Protein AF-A0A392NCA7-F1 (afdb_monomer_lite)

InterPro domains:
  IPR036691 Endonuclease/exonuclease/phosphatase superfamily [G3DSA:3.60.10.10] (2-80)

Sequence (223 aa):
MKAGERKGSSSSVRHNERVEFYQFVESMELIDLPVTGKKFSWFCADGKTMSRLDHFLLSDNFIAKEEVNNCWLKHPEFTSFVAKTWDKLNITGKKAFVIKEKLKRLKEEFELGVVDKGGINKKFWDQLRFKESLIKQKSRSKWVSEGDSNTRFFHASIKSRRRRNQMVMLRRGDEWIQGVENIKLEVKNHFAVNFTEEWDNRPFVHDINFKELSEEDNFLLLQ

Foldseek 3Di:
DDPPQKFQDDDPVVVVVVVLVVVVLVVVQWDFDDDPDDSFDDADPVRRITHRPDTDIDHPVVVVCCVVVCVLVVDPCNVVLLVVLLVPDDDDDDPVVNVVVSVVVSVVCVVVVCPPPDDPNVVVVVVVVVVVVVVVCVVCVCCVVPDPPPPDVSVVVSVVVCVVPDCQWDDDPPDIDGDPVRVVVVVVVVVVVVPDDPCPCDPDPVPDDDDDDDPVNVVVVVD

Secondary structure (DSSP, 8-state):
--TTSEES---SHHHHHHHHHHHHHHHTTEEE---SS-S-SEE-TTSS-EE-----EEEHHHHHTHHHHTHHHHSTTHHHHHHHHHHH----SSHHHHHHHHHHHHHHHHHHTTTTSTTHHHHHHHHHHHHHHHHHHHHHHHHHHH-S-TTHHHHHHHHHHHHHH---EEEETTEEEESHHHHHHHHHHHHHHHTS---TT----TT----PPPHHHHHHTT-

pLDDT: mean 73.36, std 13.39, range [42.91, 94.31]

Organism: NCBI:txid97028

Radius of gyration: 28.28 Å; chains: 1; bounding box: 55×48×82 Å

Structure (mmCIF, N/CA/C/O backbone):
data_AF-A0A392NCA7-F1
#
_entry.id   AF-A0A392NCA7-F1
#
loop_
_atom_site.group_PDB
_atom_site.id
_atom_site.type_symbol
_atom_site.label_atom_id
_atom_site.label_alt_id
_atom_site.label_comp_id
_atom_site.label_asym_id
_atom_site.label_entity_id
_atom_site.label_seq_id
_atom_site.pdbx_PDB_ins_code
_atom_site.Cartn_x
_atom_site.Cartn_y
_atom_site.Cartn_z
_atom_site.occupancy
_atom_site.B_iso_or_equiv
_atom_site.auth_seq_id
_atom_site.auth_comp_id
_atom_site.auth_asym_id
_atom_site.auth_atom_id
_atom_site.pdbx_PDB_model_num
ATOM 1 N N . MET A 1 1 ? 5.767 11.302 -1.804 1.00 52.94 1 MET A N 1
ATOM 2 C CA . MET A 1 1 ? 4.888 12.368 -1.290 1.00 52.94 1 MET A CA 1
ATOM 3 C C . MET A 1 1 ? 4.418 13.363 -2.358 1.00 52.94 1 MET A C 1
ATOM 5 O O . MET A 1 1 ? 5.260 13.981 -3.009 1.00 52.94 1 MET A O 1
ATOM 9 N N . LYS A 1 2 ? 3.094 13.470 -2.559 1.00 57.09 2 LYS A N 1
ATOM 10 C CA . LYS A 1 2 ? 2.387 14.298 -3.548 1.00 57.09 2 LYS A CA 1
ATOM 11 C C . LYS A 1 2 ? 2.605 15.763 -3.179 1.00 57.09 2 LYS A C 1
ATOM 13 O O . LYS A 1 2 ? 2.938 16.084 -2.030 1.00 57.09 2 LYS A O 1
ATOM 18 N N . ALA A 1 3 ? 2.425 16.663 -4.142 1.00 55.69 3 ALA A N 1
ATOM 19 C CA . ALA A 1 3 ? 2.440 18.093 -3.861 1.00 55.69 3 ALA A CA 1
ATOM 20 C C . ALA A 1 3 ? 1.477 18.404 -2.694 1.00 55.69 3 ALA A C 1
ATOM 22 O O . ALA A 1 3 ? 0.306 18.030 -2.711 1.00 55.69 3 ALA A O 1
ATOM 23 N N . GLY A 1 4 ? 1.996 19.032 -1.634 1.00 67.00 4 GLY A N 1
ATOM 24 C CA . GLY A 1 4 ? 1.216 19.398 -0.448 1.00 67.00 4 GLY A CA 1
ATOM 25 C C . GLY A 1 4 ? 1.148 18.372 0.692 1.00 67.00 4 GLY A C 1
ATOM 26 O O . GLY A 1 4 ? 0.511 18.677 1.697 1.00 67.00 4 GLY A O 1
ATOM 27 N N . GLU A 1 5 ? 1.807 17.211 0.603 1.00 71.88 5 GLU A N 1
ATOM 28 C CA . GLU A 1 5 ? 1.934 16.257 1.732 1.00 71.88 5 GLU A CA 1
ATOM 29 C C . GLU A 1 5 ? 3.032 16.637 2.740 1.00 71.88 5 GLU A C 1
ATOM 31 O O . GLU A 1 5 ? 3.156 16.030 3.805 1.00 71.88 5 GLU A O 1
ATOM 36 N N . ARG A 1 6 ? 3.815 17.678 2.434 1.00 75.06 6 ARG A N 1
ATOM 37 C CA . ARG A 1 6 ? 4.764 18.310 3.353 1.00 75.06 6 ARG A CA 1
ATOM 38 C C . ARG A 1 6 ? 4.697 19.827 3.249 1.00 75.06 6 ARG A C 1
ATOM 40 O O . ARG A 1 6 ? 4.431 20.368 2.178 1.00 75.06 6 ARG A O 1
ATOM 47 N N . LYS A 1 7 ? 5.005 20.497 4.356 1.00 80.19 7 LYS A N 1
ATOM 48 C CA . LYS A 1 7 ? 5.190 21.950 4.439 1.00 80.19 7 LYS A CA 1
ATOM 49 C C . LYS A 1 7 ? 6.450 22.231 5.259 1.00 80.19 7 LYS A C 1
ATOM 51 O O . LYS A 1 7 ? 6.669 21.543 6.252 1.00 80.19 7 LYS A O 1
ATOM 56 N N . GLY A 1 8 ? 7.269 23.196 4.829 1.00 72.31 8 GLY A N 1
ATOM 57 C CA . GLY A 1 8 ? 8.419 23.700 5.598 1.00 72.31 8 GLY A CA 1
ATOM 58 C C . GLY A 1 8 ? 9.776 23.003 5.392 1.00 72.31 8 GLY A C 1
ATOM 59 O O . GLY A 1 8 ? 10.687 23.261 6.165 1.00 72.31 8 GLY A O 1
ATOM 60 N N . SER A 1 9 ? 9.959 22.141 4.381 1.00 62.38 9 SER A N 1
ATOM 61 C CA . SER A 1 9 ? 11.245 21.451 4.136 1.00 62.38 9 SER A CA 1
ATOM 62 C C . SER A 1 9 ? 11.684 21.536 2.668 1.00 62.38 9 SER A C 1
ATOM 64 O O . SER A 1 9 ? 10.890 21.217 1.784 1.00 62.38 9 SER A O 1
ATOM 66 N N . SER A 1 10 ? 12.938 21.945 2.423 1.00 56.66 10 SER A N 1
ATOM 67 C CA . SER A 1 10 ? 13.515 22.205 1.088 1.00 56.66 10 SER A CA 1
ATOM 68 C C . SER A 1 10 ? 14.677 21.280 0.683 1.00 56.66 10 SER A C 1
ATOM 70 O O . SER A 1 10 ? 15.322 21.533 -0.331 1.00 56.66 10 SER A O 1
ATOM 72 N N . SER A 1 11 ? 14.990 20.215 1.435 1.00 57.97 11 SER A N 1
ATOM 73 C CA . SER A 1 11 ? 16.202 19.428 1.158 1.00 57.97 11 SER A CA 1
ATOM 74 C C . SER A 1 11 ? 16.069 18.500 -0.062 1.00 57.97 11 SER A C 1
ATOM 76 O O . SER A 1 11 ? 15.180 17.650 -0.140 1.00 57.97 11 SER A O 1
ATOM 78 N N . SER A 1 12 ? 17.013 18.637 -0.996 1.00 55.31 12 SER A N 1
ATOM 79 C CA . SER A 1 12 ? 17.107 17.908 -2.270 1.00 55.31 12 SER A CA 1
ATOM 80 C C . SER A 1 12 ? 17.372 16.405 -2.110 1.00 55.31 12 SER A C 1
ATOM 82 O O . SER A 1 12 ? 16.810 15.605 -2.849 1.00 55.31 12 SER A O 1
ATOM 84 N N . VAL A 1 13 ? 18.138 15.984 -1.098 1.00 52.00 13 VAL A N 1
ATOM 85 C CA . VAL A 1 13 ? 18.454 14.558 -0.844 1.00 52.00 13 VAL A CA 1
ATOM 86 C C . VAL A 1 13 ? 17.192 13.722 -0.577 1.00 52.00 13 VAL A C 1
ATOM 88 O O . VAL A 1 13 ? 17.065 12.598 -1.055 1.00 52.00 13 VAL A O 1
ATOM 91 N N . ARG A 1 14 ? 16.195 14.300 0.104 1.00 55.34 14 ARG A N 1
ATOM 92 C CA . ARG A 1 14 ? 14.908 13.641 0.401 1.00 55.34 14 ARG A CA 1
ATOM 93 C C . ARG A 1 14 ? 13.951 13.610 -0.793 1.00 55.34 14 ARG A C 1
ATOM 95 O O . ARG A 1 14 ? 12.891 12.986 -0.723 1.00 55.34 14 ARG A O 1
ATOM 102 N N . HIS A 1 15 ? 14.289 14.301 -1.882 1.00 60.91 15 HIS A N 1
ATOM 103 C CA . HIS A 1 15 ? 13.535 14.223 -3.127 1.00 60.91 15 HIS A CA 1
ATOM 104 C C . HIS A 1 15 ? 13.711 12.850 -3.787 1.00 60.91 15 HIS A C 1
ATOM 106 O O . HIS A 1 15 ? 12.726 12.278 -4.241 1.00 60.91 15 HIS A O 1
ATOM 112 N N . ASN A 1 16 ? 14.915 12.270 -3.749 1.00 64.06 16 ASN A N 1
ATOM 113 C CA . ASN A 1 16 ? 15.150 10.941 -4.320 1.00 64.06 16 ASN A CA 1
ATOM 114 C C . ASN A 1 16 ? 14.379 9.847 -3.576 1.00 64.06 16 ASN A C 1
ATOM 116 O O . ASN A 1 16 ? 13.637 9.100 -4.202 1.00 64.06 16 ASN A O 1
ATOM 120 N N . GLU A 1 17 ? 14.457 9.803 -2.244 1.00 65.56 17 GLU A N 1
ATOM 121 C CA . GLU A 1 17 ? 13.722 8.811 -1.436 1.00 65.56 17 GLU A CA 1
ATOM 122 C C . GLU A 1 17 ? 12.205 8.871 -1.684 1.00 65.56 17 GLU A C 1
ATOM 124 O O . GLU A 1 17 ? 11.511 7.855 -1.718 1.00 65.56 17 GLU A O 1
ATOM 129 N N . ARG A 1 18 ? 11.683 10.082 -1.913 1.00 69.44 18 ARG A N 1
ATOM 130 C CA . ARG A 1 18 ? 10.280 10.320 -2.256 1.00 69.44 18 ARG A CA 1
ATOM 131 C C . ARG A 1 18 ? 9.903 9.702 -3.601 1.00 69.44 18 ARG A C 1
ATOM 133 O O . ARG A 1 18 ? 8.824 9.119 -3.701 1.00 69.44 18 ARG A O 1
ATOM 140 N N . VAL A 1 19 ? 10.732 9.910 -4.621 1.00 74.06 19 VAL A N 1
ATOM 141 C CA . VAL A 1 19 ? 10.507 9.375 -5.970 1.00 74.06 19 VAL A CA 1
ATOM 142 C C . VAL A 1 19 ? 10.573 7.852 -5.931 1.00 74.06 19 VAL A C 1
ATOM 144 O O . VAL A 1 19 ? 9.680 7.191 -6.453 1.00 74.06 19 VAL A O 1
ATOM 147 N N . GLU A 1 20 ? 11.553 7.291 -5.221 1.00 74.25 20 GLU A N 1
ATOM 148 C CA . GLU A 1 20 ? 11.684 5.841 -5.068 1.00 74.25 20 GLU A CA 1
ATOM 149 C C . GLU A 1 20 ? 10.481 5.206 -4.363 1.00 74.25 20 GLU A C 1
ATOM 151 O O . GLU A 1 20 ? 10.009 4.151 -4.786 1.00 74.25 20 GLU A O 1
ATOM 156 N N . PHE A 1 21 ? 9.944 5.851 -3.323 1.00 73.88 21 PHE A N 1
ATOM 157 C CA . PHE A 1 21 ? 8.730 5.378 -2.659 1.00 73.88 21 PHE A CA 1
ATOM 158 C C . PHE A 1 21 ? 7.525 5.353 -3.610 1.00 73.88 21 PHE A C 1
ATOM 160 O O . PHE A 1 21 ? 6.727 4.423 -3.554 1.00 73.88 21 PHE A O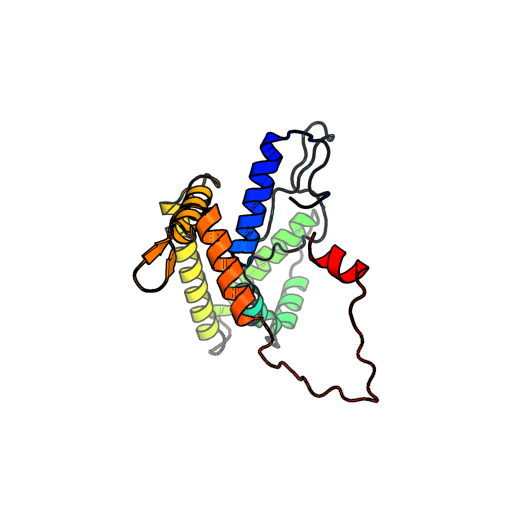 1
ATOM 167 N N . TYR A 1 22 ? 7.396 6.329 -4.511 1.00 76.75 22 TYR A N 1
ATOM 168 C CA . TYR A 1 22 ? 6.287 6.330 -5.466 1.00 76.75 22 TYR A CA 1
ATOM 169 C C . TYR A 1 22 ? 6.408 5.291 -6.551 1.00 76.75 22 TYR A C 1
ATOM 171 O O . TYR A 1 22 ? 5.447 4.568 -6.794 1.00 76.75 22 TYR A O 1
ATOM 179 N N . GLN A 1 23 ? 7.598 5.178 -7.130 1.00 76.19 23 GLN A N 1
ATOM 180 C CA . GLN A 1 23 ? 7.891 4.106 -8.067 1.00 76.19 23 GLN A CA 1
ATOM 181 C C . GLN A 1 23 ? 7.608 2.745 -7.431 1.00 76.19 23 GLN A C 1
ATOM 183 O O . GLN A 1 23 ? 7.102 1.852 -8.097 1.00 76.19 23 GLN A O 1
ATOM 188 N N . PHE A 1 24 ? 7.879 2.580 -6.130 1.00 78.19 24 PHE A N 1
ATOM 189 C CA . PHE A 1 24 ? 7.469 1.380 -5.410 1.00 78.19 24 PHE A CA 1
ATOM 190 C C . PHE A 1 24 ? 5.947 1.206 -5.392 1.00 78.19 24 PHE A C 1
ATOM 192 O O . PHE A 1 24 ? 5.489 0.145 -5.803 1.00 78.19 24 PHE A O 1
ATOM 199 N N . VAL A 1 25 ? 5.184 2.199 -4.917 1.00 78.88 25 VAL A N 1
ATOM 200 C CA . VAL A 1 25 ? 3.716 2.106 -4.781 1.00 78.88 25 VAL A CA 1
ATOM 201 C C . VAL A 1 25 ? 3.079 1.742 -6.123 1.00 78.88 25 VAL A C 1
ATOM 203 O O . VAL A 1 25 ? 2.284 0.809 -6.188 1.00 78.88 25 VAL A O 1
ATOM 206 N N . GLU A 1 26 ? 3.521 2.406 -7.189 1.00 78.62 26 GLU A N 1
ATOM 207 C CA . GLU A 1 26 ? 3.106 2.143 -8.565 1.00 78.62 26 GLU A CA 1
ATOM 208 C C . GLU A 1 26 ? 3.513 0.736 -9.028 1.00 78.62 26 GLU A C 1
ATOM 210 O O . GLU A 1 26 ? 2.665 -0.049 -9.436 1.00 78.62 26 GLU A O 1
ATOM 215 N N . SER A 1 27 ? 4.782 0.345 -8.856 1.00 73.00 27 SER A N 1
ATOM 216 C CA . SER A 1 27 ? 5.281 -0.991 -9.246 1.00 73.00 27 SER A CA 1
ATOM 217 C C . SER A 1 27 ? 4.673 -2.162 -8.464 1.00 73.00 27 SER A C 1
ATOM 219 O O . SER A 1 27 ? 4.916 -3.332 -8.780 1.00 73.00 27 SER A O 1
ATOM 221 N N . MET A 1 28 ? 3.985 -1.864 -7.367 1.00 74.44 28 MET A N 1
ATOM 222 C CA . MET A 1 28 ? 3.318 -2.842 -6.515 1.00 74.44 28 MET A CA 1
ATOM 223 C C . MET A 1 28 ? 1.808 -2.841 -6.735 1.00 74.44 28 MET A C 1
ATOM 225 O O . MET A 1 28 ? 1.129 -3.605 -6.050 1.00 74.44 28 MET A O 1
ATOM 229 N N . GLU A 1 29 ? 1.311 -2.007 -7.659 1.00 81.25 29 GLU A N 1
ATOM 230 C CA . GLU A 1 29 ? -0.115 -1.832 -7.950 1.00 81.25 29 GLU A CA 1
ATOM 231 C C . GLU A 1 29 ? -0.899 -1.553 -6.658 1.00 81.25 29 GLU A C 1
ATOM 233 O O . GLU A 1 29 ? -1.950 -2.134 -6.373 1.00 81.25 29 GLU A O 1
ATOM 238 N N . LEU A 1 30 ? -0.309 -0.708 -5.805 1.00 78.56 30 LEU A N 1
ATOM 239 C CA . LEU A 1 30 ? -0.887 -0.314 -4.532 1.00 78.56 30 LEU A CA 1
ATOM 240 C C . LEU A 1 30 ? -1.589 1.030 -4.680 1.00 78.56 30 LEU A C 1
ATOM 242 O O . LEU A 1 30 ? -1.041 2.001 -5.197 1.00 78.56 30 LEU A O 1
ATOM 246 N N . ILE A 1 31 ? -2.784 1.100 -4.118 1.00 80.44 31 ILE A N 1
ATOM 247 C CA . ILE A 1 31 ? -3.553 2.316 -3.935 1.00 80.44 31 ILE A CA 1
ATOM 248 C C . ILE A 1 31 ? -3.223 2.895 -2.564 1.00 80.44 31 ILE A C 1
ATOM 250 O O . ILE A 1 31 ? -3.426 2.247 -1.536 1.00 80.44 31 ILE A O 1
ATOM 254 N N . ASP A 1 32 ? -2.741 4.138 -2.549 1.00 82.88 32 ASP A N 1
ATOM 255 C CA . ASP A 1 32 ? -2.671 4.951 -1.333 1.00 82.88 32 ASP A CA 1
ATOM 256 C C . ASP A 1 32 ? -4.046 5.552 -1.049 1.00 82.88 32 ASP A C 1
ATOM 258 O O . ASP A 1 32 ? -4.494 6.473 -1.741 1.00 82.88 32 ASP A O 1
ATOM 262 N N . LEU A 1 33 ? -4.728 5.012 -0.040 1.00 77.81 33 LEU A N 1
ATOM 263 C CA . LEU A 1 33 ? -6.068 5.455 0.302 1.00 77.81 33 LEU A CA 1
ATOM 264 C C . LEU A 1 33 ? -6.062 6.915 0.787 1.00 77.81 33 LEU A C 1
ATOM 266 O O . LEU A 1 33 ? -5.230 7.311 1.620 1.00 77.81 33 LEU A O 1
ATOM 270 N N . PRO A 1 34 ? -7.016 7.738 0.316 1.00 69.88 34 PRO A N 1
ATOM 271 C CA . PRO A 1 34 ? -7.177 9.085 0.828 1.00 69.88 34 PRO A CA 1
ATOM 272 C C . PRO A 1 34 ? -7.626 9.022 2.290 1.00 69.88 34 PRO A C 1
ATOM 274 O O . PRO A 1 34 ? -8.658 8.445 2.623 1.00 69.88 34 PRO A O 1
ATOM 277 N N . VAL A 1 35 ? -6.851 9.641 3.179 1.00 65.12 35 VAL A N 1
ATOM 278 C CA . VAL A 1 35 ? -7.249 9.790 4.580 1.00 65.12 35 VAL A CA 1
ATOM 279 C C . VAL A 1 35 ? -8.221 10.962 4.667 1.00 65.12 35 VAL A C 1
ATOM 281 O O . VAL A 1 35 ? -7.857 12.108 4.403 1.00 65.12 35 VAL A O 1
ATOM 284 N N . THR A 1 36 ? -9.464 10.689 5.048 1.00 64.38 36 THR A N 1
ATOM 285 C CA . THR A 1 36 ? -10.441 11.732 5.374 1.00 64.38 36 THR A CA 1
ATOM 286 C C . THR A 1 36 ? -10.086 12.377 6.713 1.00 64.38 36 THR A C 1
ATOM 288 O O . THR A 1 36 ? -9.952 11.685 7.722 1.00 64.38 36 THR A O 1
ATOM 291 N N . GLY A 1 37 ? -9.949 13.705 6.741 1.00 71.75 37 GLY A N 1
ATOM 292 C CA . GLY A 1 37 ? -9.655 14.467 7.958 1.00 71.75 37 GLY A CA 1
ATOM 293 C C . GLY A 1 37 ? -8.342 15.247 7.885 1.00 71.75 37 GLY A C 1
ATOM 294 O O . GLY A 1 37 ? -8.128 16.035 6.964 1.00 71.75 37 GLY A O 1
ATOM 295 N N . LYS A 1 38 ? -7.477 15.098 8.899 1.00 73.50 38 LYS A N 1
ATOM 296 C CA . LYS A 1 38 ? -6.233 15.880 9.002 1.00 73.50 38 LYS A CA 1
ATOM 297 C C . LYS A 1 38 ? -5.248 15.500 7.892 1.00 73.50 38 LYS A C 1
ATOM 299 O O . LYS A 1 38 ? -4.858 14.347 7.769 1.00 73.50 38 LYS A O 1
ATOM 304 N N . LYS A 1 39 ? -4.788 16.508 7.144 1.00 78.50 39 LYS A N 1
ATOM 305 C CA . LYS A 1 39 ? -3.875 16.354 5.996 1.00 78.50 39 LYS A CA 1
ATOM 306 C C . LYS A 1 39 ? -2.462 15.875 6.365 1.00 78.50 39 LYS A C 1
ATOM 308 O O . LYS A 1 39 ? -1.791 15.268 5.538 1.00 78.50 39 LYS A O 1
ATOM 313 N N . PHE A 1 40 ? -2.002 16.158 7.584 1.00 83.88 40 PHE A N 1
ATOM 314 C CA . PHE A 1 40 ? -0.672 15.785 8.072 1.00 83.88 40 PHE A CA 1
ATOM 315 C C . PHE A 1 40 ? -0.803 14.906 9.309 1.00 83.88 40 PHE A C 1
ATOM 317 O O . PHE A 1 40 ? -1.682 15.138 10.143 1.00 83.88 40 PHE A O 1
ATOM 324 N N . SER A 1 41 ? 0.087 13.926 9.426 1.00 80.81 41 SER A N 1
ATOM 325 C CA . SER A 1 41 ? 0.108 12.981 10.541 1.00 80.81 41 SER A CA 1
ATOM 326 C C . SER A 1 41 ? 1.307 13.182 11.469 1.00 80.81 41 SER A C 1
ATOM 328 O O . SER A 1 41 ? 1.303 12.719 12.604 1.00 80.81 41 SER A O 1
ATOM 330 N N . TRP A 1 42 ? 2.285 13.978 11.032 1.00 82.19 42 TRP A N 1
ATOM 331 C CA . TRP A 1 42 ? 3.414 14.420 11.833 1.00 82.19 42 TRP A CA 1
ATOM 332 C C . TRP A 1 42 ? 3.589 15.938 11.766 1.00 82.19 42 TRP A C 1
ATOM 334 O O . TRP A 1 42 ? 3.461 16.559 10.704 1.00 82.19 42 TRP A O 1
ATOM 344 N N . PHE A 1 43 ? 3.937 16.517 12.911 1.00 86.69 43 PHE A N 1
ATOM 345 C CA . PHE A 1 43 ? 4.186 17.939 13.101 1.00 86.69 43 PHE A CA 1
ATOM 346 C C . PHE A 1 43 ? 5.490 18.110 13.876 1.00 86.69 43 PHE A C 1
ATOM 348 O O . PHE A 1 43 ? 5.710 17.439 14.884 1.00 86.69 43 PHE A O 1
ATOM 355 N N . CYS A 1 44 ? 6.345 19.014 13.412 1.00 85.25 44 CYS A N 1
ATOM 356 C CA . CYS A 1 44 ? 7.509 19.444 14.167 1.00 85.25 44 CYS A CA 1
ATOM 357 C C . CYS A 1 44 ? 7.052 20.240 15.394 1.00 85.25 44 CYS A C 1
ATOM 359 O O . CYS A 1 44 ? 6.031 20.929 15.346 1.00 85.25 44 CYS A O 1
ATOM 361 N N . ALA A 1 45 ? 7.824 20.176 16.479 1.00 80.50 45 ALA A N 1
ATOM 362 C CA . ALA A 1 45 ? 7.524 20.892 17.718 1.00 80.50 45 ALA A CA 1
ATOM 363 C C . ALA A 1 45 ? 7.439 22.419 17.523 1.00 80.50 45 ALA A C 1
ATOM 365 O O . ALA A 1 45 ? 6.717 23.093 18.249 1.00 80.50 45 ALA A O 1
ATOM 366 N N . ASP A 1 46 ? 8.130 22.954 16.512 1.00 80.38 46 ASP A N 1
ATOM 367 C CA . ASP A 1 46 ? 8.094 24.372 16.138 1.00 80.38 46 ASP A CA 1
ATOM 368 C C . ASP A 1 46 ? 6.836 24.786 15.347 1.00 80.38 46 ASP A C 1
ATOM 370 O O . ASP A 1 46 ? 6.651 25.969 15.060 1.00 80.38 46 ASP A O 1
ATOM 374 N N . GLY A 1 47 ? 5.993 23.826 14.944 1.00 78.12 47 GLY A N 1
ATOM 375 C CA . GLY A 1 47 ? 4.786 24.035 14.139 1.00 78.12 47 GLY A CA 1
ATOM 376 C C . GLY A 1 47 ? 5.024 24.496 12.693 1.00 78.12 47 GLY A C 1
ATOM 377 O O . GLY A 1 47 ? 4.067 24.626 11.926 1.00 78.12 47 GLY A O 1
ATOM 378 N N . LYS A 1 48 ? 6.276 24.730 12.287 1.00 79.75 48 LYS A N 1
ATOM 379 C CA . LYS A 1 48 ? 6.638 25.268 10.964 1.00 79.75 48 LYS A CA 1
ATOM 380 C C . LYS A 1 48 ? 6.762 24.174 9.915 1.00 79.75 48 LYS A C 1
ATOM 382 O O . LYS A 1 48 ? 6.464 24.407 8.742 1.00 79.75 48 LYS A O 1
ATOM 387 N N . THR A 1 49 ? 7.160 22.980 10.346 1.00 83.88 49 THR A N 1
ATOM 388 C CA . THR A 1 49 ? 7.334 21.823 9.466 1.00 83.88 49 THR A CA 1
ATOM 389 C C . THR A 1 49 ? 6.312 20.741 9.782 1.00 83.88 49 THR A C 1
ATOM 391 O O . THR A 1 49 ? 6.126 20.363 10.934 1.00 83.88 49 THR A O 1
ATOM 394 N N . MET A 1 50 ? 5.653 20.206 8.758 1.00 86.69 50 MET A N 1
ATOM 395 C CA . MET A 1 50 ? 4.664 19.132 8.904 1.00 86.69 50 MET A CA 1
ATOM 396 C C . MET A 1 50 ? 4.721 18.178 7.722 1.00 86.69 50 MET A C 1
ATOM 398 O O . MET A 1 50 ? 5.176 18.533 6.629 1.00 86.69 50 MET A O 1
ATOM 402 N N . SER A 1 51 ? 4.347 16.925 7.956 1.00 82.88 51 SER A N 1
ATOM 403 C CA . SER A 1 51 ? 4.445 15.851 6.969 1.00 82.88 51 SER A CA 1
ATOM 404 C C . SER A 1 51 ? 3.343 14.821 7.179 1.00 82.88 51 SER A C 1
ATOM 406 O O . SER A 1 51 ? 2.999 14.485 8.309 1.00 82.88 51 SER A O 1
ATOM 408 N N . ARG A 1 52 ? 2.782 14.309 6.089 1.00 83.19 52 ARG A N 1
ATOM 409 C CA . ARG A 1 52 ? 2.002 13.073 6.113 1.00 83.19 52 ARG A CA 1
ATOM 410 C C . ARG A 1 52 ? 2.995 11.917 6.110 1.00 83.19 52 ARG A C 1
ATOM 412 O O . ARG A 1 52 ? 3.767 11.814 5.169 1.00 83.19 52 ARG A O 1
ATOM 419 N N . LEU A 1 53 ? 3.055 11.142 7.187 1.00 80.38 53 LEU A N 1
ATOM 420 C CA . LEU A 1 53 ? 3.922 9.960 7.298 1.00 80.38 53 LEU A CA 1
ATOM 421 C C . LEU A 1 53 ? 3.116 8.661 7.288 1.00 80.38 53 LEU A C 1
AT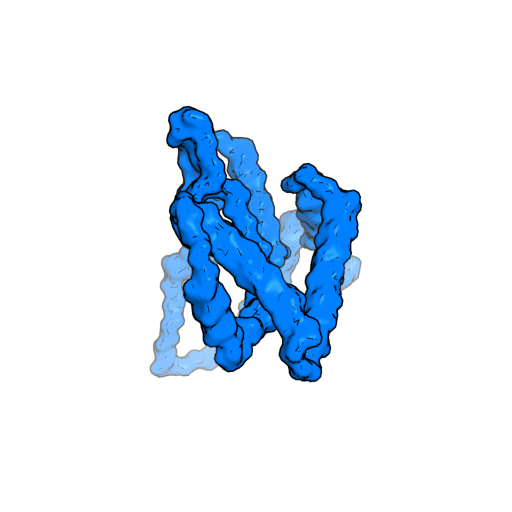OM 423 O O . LEU A 1 5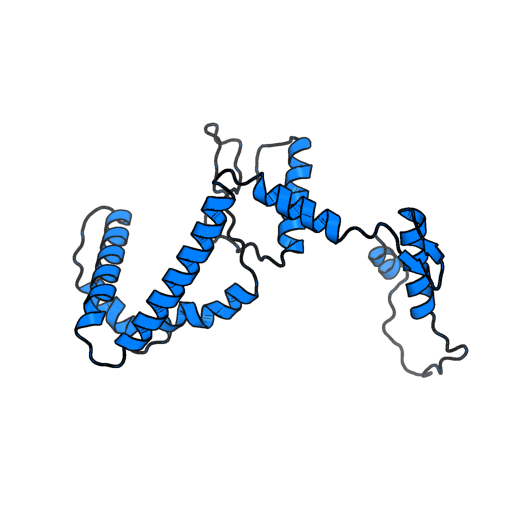3 ? 3.628 7.632 6.860 1.00 80.38 53 LEU A O 1
ATOM 427 N N . ASP A 1 54 ? 1.860 8.720 7.720 1.00 78.94 54 ASP A N 1
ATOM 428 C CA . ASP A 1 54 ? 0.979 7.564 7.796 1.00 78.94 54 ASP A CA 1
ATOM 429 C C . ASP A 1 54 ? 0.201 7.422 6.481 1.00 78.94 54 ASP A C 1
ATOM 431 O O . ASP A 1 54 ? -0.615 8.278 6.114 1.00 78.94 54 ASP A O 1
ATOM 435 N N . HIS A 1 55 ? 0.493 6.336 5.763 1.00 80.62 55 HIS A N 1
ATOM 436 C CA . HIS A 1 55 ? -0.122 5.959 4.491 1.00 80.62 55 HIS A CA 1
ATOM 437 C C . HIS A 1 55 ? -0.770 4.580 4.623 1.00 80.62 55 HIS A C 1
ATOM 439 O O . HIS A 1 55 ? -0.190 3.668 5.215 1.00 80.62 55 HIS A O 1
ATOM 445 N N . PHE A 1 56 ? -1.955 4.418 4.038 1.00 78.44 56 PHE A N 1
ATOM 446 C CA . PHE A 1 56 ? -2.652 3.136 3.977 1.00 78.44 56 PHE A CA 1
ATOM 447 C C . PHE A 1 56 ? -2.592 2.642 2.535 1.00 78.44 56 PHE A C 1
ATOM 449 O O . PHE A 1 56 ? -3.334 3.122 1.683 1.00 78.44 56 PHE A O 1
ATOM 456 N N . LEU A 1 57 ? -1.669 1.717 2.270 1.00 79.25 57 LEU A N 1
ATOM 457 C CA . LEU A 1 57 ? -1.427 1.164 0.940 1.00 79.25 57 LEU A CA 1
ATOM 458 C C . LEU A 1 57 ? -2.121 -0.190 0.804 1.00 79.25 57 LEU A C 1
ATOM 460 O O . LEU A 1 57 ? -1.791 -1.123 1.539 1.00 79.25 57 LEU A O 1
ATOM 464 N N . LEU A 1 58 ? -3.052 -0.312 -0.136 1.00 74.12 58 LEU A N 1
ATOM 465 C CA . LEU A 1 58 ? -3.805 -1.542 -0.383 1.00 74.12 58 LEU A CA 1
ATOM 466 C C . LEU A 1 58 ? -3.721 -1.923 -1.856 1.00 74.12 58 LEU A C 1
ATOM 468 O O . LEU A 1 58 ? -3.721 -1.049 -2.710 1.00 74.12 58 LEU A O 1
ATOM 472 N N . SER A 1 59 ? -3.680 -3.215 -2.171 1.00 75.44 59 SER A N 1
ATOM 473 C CA . SER A 1 59 ? -3.860 -3.647 -3.560 1.00 75.44 59 SER A CA 1
ATOM 474 C C . SER A 1 59 ? -5.339 -3.634 -3.937 1.00 75.44 59 SER A C 1
ATOM 476 O O . SER A 1 59 ? -6.198 -3.900 -3.090 1.00 75.44 59 SER A O 1
ATOM 478 N N . ASP A 1 60 ? -5.642 -3.421 -5.216 1.00 68.06 60 ASP A N 1
ATOM 479 C CA . ASP A 1 60 ? -7.015 -3.497 -5.743 1.00 68.06 60 ASP A CA 1
ATOM 480 C C . ASP A 1 60 ? -7.705 -4.817 -5.390 1.00 68.06 60 ASP A C 1
ATOM 482 O O . ASP A 1 60 ? -8.855 -4.856 -4.958 1.00 68.06 60 ASP A O 1
ATOM 486 N N . ASN A 1 61 ? -6.951 -5.915 -5.447 1.00 64.69 61 ASN A N 1
ATOM 487 C CA . ASN A 1 61 ? -7.431 -7.244 -5.076 1.00 64.69 61 ASN A CA 1
ATOM 488 C C . ASN A 1 61 ? -7.802 -7.376 -3.587 1.00 64.69 61 ASN A C 1
ATOM 490 O O . ASN A 1 61 ? -8.584 -8.256 -3.219 1.00 64.69 61 ASN A O 1
ATOM 494 N N . PHE A 1 62 ? -7.218 -6.557 -2.707 1.00 61.66 62 PHE A N 1
ATOM 495 C CA . PHE A 1 62 ? -7.603 -6.494 -1.297 1.00 61.66 62 PHE A CA 1
ATOM 496 C C . PHE A 1 62 ? -8.881 -5.668 -1.110 1.00 61.66 62 PHE A C 1
ATOM 498 O O . PHE A 1 62 ? -9.754 -6.087 -0.354 1.00 61.66 62 PHE A O 1
ATOM 505 N N . ILE A 1 63 ? -9.018 -4.562 -1.847 1.00 57.03 63 ILE A N 1
ATOM 506 C CA . ILE A 1 63 ? -10.209 -3.700 -1.831 1.00 57.03 63 ILE A CA 1
ATOM 507 C C . ILE A 1 63 ? -11.424 -4.458 -2.384 1.00 57.03 63 ILE A C 1
ATOM 509 O O . ILE A 1 63 ? -12.471 -4.488 -1.747 1.00 57.03 63 ILE A O 1
ATOM 513 N N . ALA A 1 64 ? -11.277 -5.189 -3.490 1.00 56.03 64 ALA A N 1
ATOM 514 C CA . ALA A 1 64 ? -12.344 -6.035 -4.034 1.00 56.03 64 ALA A CA 1
ATOM 515 C C . ALA A 1 64 ? -12.749 -7.175 -3.074 1.00 56.03 64 ALA A C 1
ATOM 517 O O . ALA A 1 64 ? -13.912 -7.566 -3.001 1.00 56.03 64 ALA A O 1
ATOM 518 N N . LYS A 1 65 ? -11.809 -7.683 -2.262 1.00 52.75 65 LYS A N 1
ATOM 519 C CA . LYS A 1 65 ? -12.104 -8.655 -1.193 1.00 52.75 65 LYS A CA 1
ATOM 520 C C . LYS A 1 65 ? -12.850 -8.051 0.001 1.00 52.75 65 LYS A C 1
ATOM 522 O O . LYS A 1 65 ? -13.316 -8.824 0.845 1.00 52.75 65 LYS A O 1
ATOM 527 N N . GLU A 1 66 ? -13.002 -6.727 0.102 1.00 48.69 66 GLU A N 1
ATOM 528 C CA . GLU A 1 66 ? -13.782 -6.098 1.176 1.00 48.69 66 GLU A CA 1
ATOM 529 C C . GLU A 1 66 ? -15.282 -6.381 1.103 1.00 48.69 66 GLU A C 1
ATOM 531 O O . GLU A 1 66 ? -15.960 -6.246 2.123 1.00 48.69 66 GLU A O 1
ATOM 536 N N . GLU A 1 67 ? -15.806 -6.904 -0.009 1.00 48.16 67 GLU A N 1
ATOM 537 C CA . GLU A 1 67 ? -17.157 -7.477 0.003 1.00 48.16 67 GLU A CA 1
ATOM 538 C C . GLU A 1 67 ? -17.317 -8.578 1.065 1.00 48.16 67 GLU A C 1
ATOM 540 O O . GLU A 1 67 ? -18.417 -8.779 1.584 1.00 48.16 67 GLU A O 1
ATOM 545 N N . VAL A 1 68 ? -16.212 -9.243 1.429 1.00 43.59 68 VAL A N 1
ATOM 546 C CA . VAL A 1 68 ? -16.152 -10.261 2.482 1.00 43.59 68 VAL A CA 1
ATOM 547 C C . VAL A 1 68 ? -15.899 -9.643 3.860 1.00 43.59 68 VAL A C 1
ATOM 549 O O . VAL A 1 68 ? -16.459 -10.133 4.834 1.00 43.59 68 VAL A O 1
ATOM 552 N N . ASN A 1 69 ? -15.106 -8.569 3.987 1.00 50.12 69 ASN A N 1
ATOM 553 C CA . ASN A 1 69 ? -14.911 -7.902 5.289 1.00 50.12 69 ASN A CA 1
ATOM 554 C C . ASN A 1 69 ? -16.167 -7.154 5.746 1.00 50.12 69 ASN A C 1
ATOM 556 O O . ASN A 1 69 ? -16.407 -7.071 6.943 1.00 50.12 69 ASN A O 1
ATOM 560 N N . ASN A 1 70 ? -17.002 -6.693 4.809 1.00 54.78 70 ASN A N 1
ATOM 561 C CA . ASN A 1 70 ? -18.266 -6.019 5.092 1.00 54.78 70 ASN A CA 1
ATOM 562 C C . ASN A 1 70 ? -19.500 -6.937 5.072 1.00 54.78 70 ASN A C 1
ATOM 564 O O . ASN A 1 70 ? -20.626 -6.452 5.166 1.00 54.78 70 ASN A O 1
ATOM 568 N N . CYS A 1 71 ? -19.325 -8.262 5.070 1.00 56.53 71 CYS A N 1
ATOM 569 C CA . CYS A 1 71 ? -20.452 -9.202 5.122 1.00 56.53 71 CYS A CA 1
ATOM 570 C C . CYS A 1 71 ? -21.306 -9.086 6.402 1.00 56.53 71 CYS A C 1
ATOM 572 O O . CYS A 1 71 ? -22.516 -9.272 6.342 1.00 56.53 71 CYS A O 1
ATOM 574 N N . TRP A 1 72 ? -20.712 -8.691 7.534 1.00 60.81 72 TRP A N 1
ATOM 575 C CA . TRP A 1 72 ? -21.424 -8.324 8.766 1.00 60.81 72 TRP A CA 1
ATOM 576 C C . TRP A 1 72 ? -22.471 -7.219 8.564 1.00 60.81 72 TRP A C 1
ATOM 578 O O . TRP A 1 72 ? -23.603 -7.385 9.001 1.00 60.81 72 TRP A O 1
ATOM 588 N N . LEU A 1 73 ? -22.154 -6.148 7.825 1.00 62.12 73 LEU A N 1
ATOM 589 C CA . LEU A 1 73 ? -23.104 -5.082 7.480 1.00 62.12 73 LEU A CA 1
ATOM 590 C C . LEU A 1 73 ? -24.243 -5.583 6.584 1.00 62.12 73 LEU A C 1
ATOM 592 O O . LEU A 1 73 ? -25.317 -4.990 6.570 1.00 62.12 73 LEU A O 1
ATOM 596 N N . LYS A 1 74 ? -24.012 -6.675 5.846 1.00 67.31 74 LYS A N 1
ATOM 597 C CA . LYS A 1 74 ? -25.017 -7.326 4.998 1.00 67.31 74 LYS A CA 1
ATOM 598 C C . LYS A 1 74 ? -25.924 -8.281 5.791 1.00 67.31 74 LYS A C 1
ATOM 600 O O . LYS A 1 74 ? -26.940 -8.714 5.256 1.00 67.31 74 LYS A O 1
ATOM 605 N N . HIS A 1 75 ? -25.591 -8.624 7.042 1.00 67.62 75 HIS A N 1
ATOM 606 C CA . HIS A 1 75 ? -26.424 -9.516 7.848 1.00 67.62 75 HIS A CA 1
ATOM 607 C C . HIS A 1 75 ? -27.675 -8.770 8.354 1.00 67.62 75 HIS A C 1
ATOM 609 O O . HIS A 1 75 ? -27.526 -7.753 9.040 1.00 67.62 75 HIS A O 1
ATOM 615 N N . PRO A 1 76 ? -28.899 -9.281 8.108 1.00 73.94 76 PRO A N 1
ATOM 616 C CA . PRO A 1 76 ? -30.147 -8.572 8.419 1.00 73.94 76 PRO A CA 1
ATOM 617 C C . PRO A 1 76 ? -30.269 -8.135 9.884 1.00 73.94 76 PRO A C 1
ATOM 619 O O . PRO A 1 76 ? -30.829 -7.086 10.193 1.00 73.94 76 PRO A O 1
ATOM 622 N N . GLU A 1 77 ? -29.713 -8.926 10.802 1.00 74.56 77 GLU A N 1
ATOM 623 C CA . GLU A 1 77 ? -29.802 -8.646 12.237 1.00 74.56 77 GLU A CA 1
ATOM 624 C C . GLU A 1 77 ? -28.644 -7.809 12.792 1.00 74.56 77 GLU A C 1
ATOM 626 O O . GLU A 1 77 ? -28.730 -7.362 13.936 1.00 74.56 77 GLU A O 1
ATOM 631 N N . PHE A 1 78 ? -27.562 -7.586 12.034 1.00 75.81 78 PHE A N 1
ATOM 632 C CA . PHE A 1 78 ? -26.356 -6.943 12.570 1.00 75.81 78 PHE A CA 1
ATOM 633 C C . PHE A 1 78 ? -26.631 -5.507 13.014 1.00 75.81 78 PHE A C 1
ATOM 635 O O . PHE A 1 78 ? -26.318 -5.132 14.142 1.00 75.81 78 PHE A O 1
ATOM 642 N N . THR A 1 79 ? -27.302 -4.725 12.171 1.00 79.81 79 THR A N 1
ATOM 643 C CA . THR A 1 79 ? -27.664 -3.339 12.488 1.00 79.81 79 THR A CA 1
ATOM 644 C C . THR A 1 79 ? -28.581 -3.264 13.711 1.00 79.81 79 THR A C 1
ATOM 646 O O . THR A 1 79 ? -28.379 -2.426 14.588 1.00 79.81 79 THR A O 1
ATOM 649 N N . SER A 1 80 ? -29.553 -4.182 13.818 1.00 79.25 80 SER A N 1
ATOM 650 C CA . SER A 1 80 ? -30.457 -4.256 14.975 1.00 79.25 80 SER A CA 1
ATOM 651 C C . SER A 1 80 ? -29.714 -4.638 16.256 1.00 79.25 80 SER A C 1
ATOM 653 O O . SER A 1 80 ? -29.976 -4.064 17.311 1.00 79.25 80 SER A O 1
ATOM 655 N N . PHE A 1 81 ? -28.775 -5.584 16.170 1.00 82.88 81 PHE A N 1
ATOM 656 C CA . PHE A 1 81 ? -27.918 -5.978 17.282 1.00 82.88 81 PHE A CA 1
ATOM 657 C C . PHE A 1 81 ? -27.077 -4.797 17.775 1.00 82.88 81 PHE A C 1
ATOM 659 O O . PHE A 1 81 ? -27.151 -4.455 18.954 1.00 82.88 81 PHE A O 1
ATOM 666 N N . VAL A 1 82 ? -26.353 -4.128 16.870 1.00 84.44 82 VAL A N 1
ATOM 667 C CA . VAL A 1 82 ? -25.495 -2.984 17.207 1.00 84.44 82 VAL A CA 1
ATOM 668 C C . VAL A 1 82 ? -26.307 -1.881 17.875 1.00 84.44 82 VAL A C 1
ATOM 670 O O . VAL A 1 82 ? -25.909 -1.423 18.939 1.00 84.44 82 VAL A O 1
ATOM 673 N N . ALA A 1 83 ? -27.455 -1.496 17.308 1.00 86.00 83 ALA A N 1
ATOM 674 C CA . ALA A 1 83 ? -28.312 -0.458 17.882 1.00 86.00 83 ALA A CA 1
ATOM 675 C C . ALA A 1 83 ? -28.805 -0.832 19.291 1.00 86.00 83 ALA A C 1
ATOM 677 O O . ALA A 1 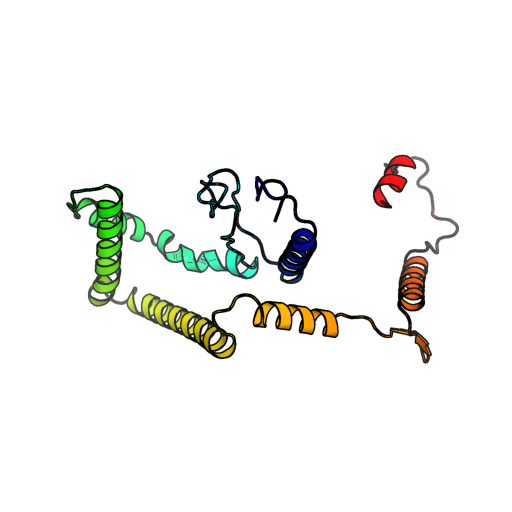83 ? -28.604 -0.081 20.243 1.00 86.00 83 ALA A O 1
ATOM 678 N N . LYS A 1 84 ? -29.359 -2.043 19.454 1.00 85.50 84 LYS A N 1
ATOM 679 C CA . LYS A 1 84 ? -29.865 -2.526 20.750 1.00 85.50 84 LYS A CA 1
ATOM 680 C C . LYS A 1 84 ? -28.776 -2.570 21.817 1.00 85.50 84 LYS A C 1
ATOM 682 O O . LYS A 1 84 ? -29.021 -2.158 22.948 1.00 85.50 84 LYS A O 1
ATOM 687 N N . THR A 1 85 ? -27.593 -3.082 21.488 1.00 85.44 85 THR A N 1
ATOM 688 C CA . THR A 1 85 ? -26.468 -3.136 22.429 1.00 85.44 85 THR A CA 1
ATOM 689 C C . THR A 1 85 ? -25.950 -1.730 22.722 1.00 85.44 85 THR A C 1
ATOM 691 O O . THR A 1 85 ? -25.726 -1.386 23.879 1.00 85.44 85 THR A O 1
ATOM 694 N N . TRP A 1 86 ? -25.831 -0.870 21.710 1.00 90.62 86 TRP A N 1
ATOM 695 C CA . TRP A 1 86 ? -25.340 0.497 21.879 1.00 90.62 86 TRP A CA 1
ATOM 696 C C . TRP A 1 86 ? -26.214 1.338 22.813 1.00 90.62 86 TRP A C 1
ATOM 698 O O . TRP A 1 86 ? -25.670 2.079 23.642 1.00 90.62 86 TRP A O 1
ATOM 708 N N . ASP A 1 87 ? -27.537 1.199 22.715 1.00 89.19 87 ASP A N 1
ATOM 709 C CA . ASP A 1 87 ? -28.502 1.947 23.529 1.00 89.19 87 ASP A CA 1
ATOM 710 C C . ASP A 1 87 ? -28.581 1.435 24.971 1.00 89.19 87 ASP A C 1
ATOM 712 O O . ASP A 1 87 ? -28.740 2.224 25.902 1.00 89.19 87 ASP A O 1
ATOM 716 N N . LYS A 1 88 ? -28.374 0.131 25.191 1.00 88.50 88 LYS A N 1
ATOM 717 C CA . LYS A 1 88 ? -28.288 -0.454 26.542 1.00 88.50 88 LYS A CA 1
ATOM 718 C C . LYS A 1 88 ? -27.062 0.018 27.323 1.00 88.50 88 LYS A C 1
ATOM 720 O O . LYS A 1 88 ? -27.069 0.026 28.554 1.00 88.50 88 LYS A O 1
ATOM 725 N N . LEU A 1 89 ? -25.987 0.393 26.630 1.00 88.50 89 LEU A N 1
ATOM 726 C CA . LEU A 1 89 ? -24.734 0.791 27.263 1.00 88.50 89 LEU A CA 1
ATOM 727 C C . LEU A 1 89 ? -24.803 2.226 27.790 1.00 88.50 89 LEU A C 1
ATOM 729 O O . LEU A 1 89 ? -24.521 3.190 27.072 1.00 88.50 89 LEU A O 1
ATOM 733 N N . ASN A 1 90 ? -25.093 2.358 29.084 1.00 88.56 90 ASN A N 1
ATOM 734 C CA . ASN A 1 90 ? -25.067 3.645 29.771 1.00 88.56 90 ASN A CA 1
ATOM 735 C C . ASN A 1 90 ? -23.648 3.951 30.292 1.00 88.56 90 ASN A C 1
ATOM 737 O O . ASN A 1 90 ? -23.256 3.530 31.380 1.00 88.56 90 ASN A O 1
ATOM 741 N N . ILE A 1 91 ? -22.838 4.618 29.462 1.00 91.69 91 ILE A N 1
ATOM 742 C CA . ILE A 1 91 ? -21.447 4.994 29.768 1.00 91.69 91 ILE A CA 1
ATOM 743 C C . ILE A 1 91 ? -21.333 6.512 29.752 1.00 91.69 91 ILE A C 1
ATOM 745 O O . ILE A 1 91 ? -21.663 7.154 28.754 1.00 91.69 91 ILE A O 1
ATOM 749 N N . THR A 1 92 ? -20.822 7.079 30.839 1.00 92.12 92 THR A N 1
ATOM 750 C CA . THR A 1 92 ? -20.650 8.522 31.015 1.00 92.12 92 THR A CA 1
ATOM 751 C C . THR A 1 92 ? -19.168 8.899 31.083 1.00 92.12 92 THR A C 1
ATOM 753 O O . THR A 1 92 ? -18.292 8.052 31.259 1.00 92.12 92 THR A O 1
ATOM 756 N N . GLY A 1 93 ? -18.870 10.185 30.883 1.00 92.88 93 GLY A N 1
ATOM 757 C CA . GLY A 1 93 ? -17.511 10.729 30.910 1.00 92.88 93 GLY A CA 1
ATOM 758 C C . GLY A 1 93 ? -17.102 11.399 29.599 1.00 92.88 93 GLY A C 1
ATOM 759 O O . GLY A 1 93 ? -17.936 11.823 28.796 1.00 92.88 93 GLY A O 1
ATOM 760 N N . LYS A 1 94 ? -15.788 11.522 29.378 1.00 91.69 94 LYS A N 1
ATOM 761 C CA . LYS A 1 94 ? -15.234 12.152 28.167 1.00 91.69 94 LYS A CA 1
ATOM 762 C C . LYS A 1 94 ? -15.698 11.398 26.914 1.00 91.69 94 LYS A C 1
ATOM 764 O O . LYS A 1 94 ? -15.643 10.174 26.880 1.00 91.69 94 LYS A O 1
ATOM 769 N N . LYS A 1 95 ? -16.078 12.114 25.850 1.00 89.81 95 LYS A N 1
ATOM 770 C CA . LYS A 1 95 ? -16.651 11.514 24.623 1.00 89.81 95 LYS A CA 1
ATOM 771 C C . LYS A 1 95 ? -15.787 10.396 24.021 1.00 89.81 95 LYS A C 1
ATOM 773 O O . LYS A 1 95 ? -16.312 9.342 23.687 1.00 89.81 95 LYS A O 1
ATOM 778 N N . ALA A 1 96 ? -14.468 10.586 23.958 1.00 82.00 96 ALA A N 1
ATOM 779 C CA . ALA A 1 96 ? -13.542 9.560 23.470 1.00 82.00 96 ALA A CA 1
ATOM 780 C C . ALA A 1 96 ? -13.541 8.292 24.345 1.00 82.00 96 ALA A C 1
ATOM 782 O O . ALA A 1 96 ? -13.480 7.183 23.825 1.00 82.00 96 ALA A O 1
ATOM 783 N N . PHE A 1 97 ? -13.656 8.453 25.667 1.00 89.25 97 PHE A N 1
ATOM 784 C CA . PHE A 1 97 ? -13.764 7.337 26.604 1.00 89.25 97 PHE A CA 1
ATOM 785 C C . PHE A 1 97 ? -15.093 6.596 26.434 1.00 89.25 97 PHE A C 1
ATOM 787 O O . PHE A 1 97 ? -15.093 5.374 26.339 1.00 89.25 97 PHE A O 1
ATOM 794 N N . VAL A 1 98 ? -16.204 7.331 26.306 1.00 90.62 98 VAL A N 1
ATOM 795 C CA . VAL A 1 98 ? -17.533 6.750 26.054 1.00 90.62 98 VAL A CA 1
ATOM 796 C C . VAL A 1 98 ? -17.520 5.903 24.784 1.00 90.62 98 VAL A C 1
ATOM 798 O O . VAL A 1 98 ? -17.942 4.754 24.820 1.00 90.62 98 VAL A O 1
ATOM 801 N N . ILE A 1 99 ? -16.988 6.432 23.678 1.00 89.06 99 ILE A N 1
ATOM 802 C CA . ILE A 1 99 ? -16.897 5.695 22.409 1.00 89.06 99 ILE A CA 1
ATOM 803 C C . ILE A 1 99 ? -16.004 4.462 22.560 1.00 89.06 99 ILE A C 1
ATOM 805 O O . ILE A 1 99 ? -16.419 3.366 22.191 1.00 89.06 99 ILE A O 1
ATOM 809 N N . LYS A 1 100 ? -14.804 4.619 23.134 1.00 90.81 100 LYS A N 1
ATOM 810 C CA . LYS A 1 100 ? -13.866 3.512 23.361 1.00 90.81 100 LYS A CA 1
ATOM 811 C C . LYS A 1 100 ? -14.519 2.379 24.159 1.00 90.81 100 LYS A C 1
ATOM 813 O O . LYS A 1 100 ? -14.436 1.226 23.747 1.00 90.81 100 LYS A O 1
ATOM 818 N N . GLU A 1 101 ? -15.159 2.691 25.283 1.00 91.19 101 GLU A N 1
ATOM 819 C CA . GLU A 1 101 ? -15.762 1.670 26.144 1.00 91.19 101 GLU A CA 1
ATOM 820 C C . GLU A 1 101 ? -17.042 1.081 25.543 1.00 91.19 101 GLU A C 1
ATOM 822 O O . GLU A 1 101 ? -17.276 -0.117 25.689 1.00 91.19 101 GLU A O 1
ATOM 827 N N . LYS A 1 102 ? -17.837 1.867 24.800 1.00 91.31 102 LYS A N 1
ATOM 828 C CA . LYS A 1 102 ? -18.977 1.320 24.051 1.00 91.31 102 LYS A CA 1
ATOM 829 C C . LYS A 1 102 ? -18.519 0.332 22.980 1.00 91.31 102 LYS A C 1
ATOM 831 O O . LYS A 1 102 ? -19.058 -0.765 22.911 1.00 91.31 102 LYS A O 1
ATOM 836 N N . LEU A 1 103 ? -17.491 0.675 22.200 1.00 87.94 103 LEU A N 1
ATOM 837 C CA . LEU A 1 103 ? -16.913 -0.222 21.193 1.00 87.94 103 LEU A CA 1
ATOM 838 C C . LEU A 1 103 ? -16.312 -1.482 21.823 1.00 87.94 103 LEU A C 1
ATOM 840 O O . LEU A 1 103 ? -16.504 -2.576 21.299 1.00 87.94 103 LEU A O 1
ATOM 844 N N . LYS A 1 104 ? -15.619 -1.340 22.959 1.00 86.75 104 LYS A N 1
ATOM 845 C CA . LYS A 1 104 ? -15.062 -2.474 23.703 1.00 86.75 104 LYS A CA 1
ATOM 846 C C . LYS A 1 104 ? -16.158 -3.450 24.139 1.00 86.75 104 LYS A C 1
ATOM 848 O O . LYS A 1 104 ? -16.051 -4.634 23.849 1.00 86.75 104 LYS A O 1
ATOM 853 N N . ARG A 1 105 ? -17.228 -2.955 24.766 1.00 86.19 105 ARG A N 1
ATOM 854 C CA . ARG A 1 105 ? -18.343 -3.802 25.224 1.00 86.19 105 ARG A CA 1
ATOM 855 C C . ARG A 1 105 ? -19.138 -4.404 24.078 1.00 86.19 105 ARG A C 1
ATOM 857 O O . ARG A 1 105 ? -19.552 -5.550 24.161 1.00 86.19 105 ARG A O 1
ATOM 864 N N . LEU A 1 106 ? -19.321 -3.653 22.994 1.00 84.38 106 LEU A N 1
ATOM 865 C CA . LEU A 1 106 ? -19.972 -4.173 21.800 1.00 84.38 106 LEU A CA 1
ATOM 866 C C . LEU A 1 106 ? -19.167 -5.331 21.208 1.00 84.38 106 LEU A C 1
ATOM 868 O O . LEU A 1 106 ? -19.752 -6.345 20.855 1.00 84.38 106 LEU A O 1
ATOM 872 N N . LYS A 1 107 ? -17.833 -5.220 21.178 1.00 80.62 107 LYS A N 1
ATOM 873 C CA . LYS A 1 107 ? -16.946 -6.324 20.799 1.00 80.62 107 LYS A CA 1
ATOM 874 C C . LYS A 1 107 ? -17.089 -7.528 21.740 1.00 80.62 107 LYS A C 1
ATOM 876 O O . LYS A 1 107 ? -17.172 -8.648 21.254 1.00 80.62 107 LYS A O 1
ATOM 881 N N . GLU A 1 108 ? -17.139 -7.314 23.053 1.00 82.31 108 GLU A N 1
ATOM 882 C CA . GLU A 1 108 ? -17.309 -8.389 24.045 1.00 82.31 108 GLU A CA 1
ATOM 883 C C . GLU A 1 108 ? -18.662 -9.107 23.894 1.00 82.31 108 GLU A C 1
ATOM 885 O O . GLU A 1 108 ? -18.700 -10.334 23.856 1.00 82.31 108 GLU A O 1
ATOM 890 N N . GLU A 1 109 ? -19.770 -8.375 23.727 1.00 77.44 109 GLU A N 1
ATOM 891 C CA . GLU A 1 109 ? -21.082 -8.982 23.448 1.00 77.44 109 GLU A CA 1
ATOM 892 C C . GLU A 1 109 ? -21.101 -9.727 22.113 1.00 77.44 109 GLU A C 1
ATOM 894 O O . GLU A 1 109 ? -21.741 -10.770 21.991 1.00 77.44 109 GLU A O 1
ATOM 899 N N . PHE A 1 110 ? -20.382 -9.212 21.118 1.00 71.62 110 PHE A N 1
ATOM 900 C CA . PHE A 1 110 ? -20.246 -9.864 19.823 1.00 71.62 110 PHE A CA 1
ATOM 901 C C . PHE A 1 110 ? -19.466 -11.179 19.927 1.00 71.62 110 PHE A C 1
ATOM 903 O O . PHE A 1 110 ? -19.822 -12.148 19.267 1.00 71.62 110 PHE A O 1
ATOM 910 N N . GLU A 1 111 ? -18.447 -11.242 20.790 1.00 67.25 111 GLU A N 1
ATOM 911 C CA . GLU A 1 111 ? -17.672 -12.456 21.073 1.00 67.25 111 GLU A CA 1
ATOM 912 C C . GLU A 1 111 ? -18.435 -13.458 21.962 1.00 67.25 111 GLU A C 1
ATOM 914 O O . GLU A 1 111 ? -18.277 -14.665 21.783 1.00 67.25 111 GLU A O 1
ATOM 919 N N . LEU A 1 112 ? -19.290 -12.988 22.879 1.00 64.81 112 LEU A N 1
ATOM 920 C CA . LEU A 1 112 ? -20.107 -13.830 23.768 1.00 64.81 112 LEU A CA 1
ATOM 921 C C . LEU A 1 112 ? -21.374 -14.371 23.086 1.00 64.81 112 LEU A C 1
ATOM 923 O O . LEU A 1 112 ? -21.751 -15.522 23.308 1.00 64.81 112 LEU A O 1
ATOM 927 N N . GLY A 1 113 ? -22.002 -13.591 22.199 1.00 58.91 113 GLY A N 1
ATOM 928 C CA . GLY A 1 113 ? -23.174 -14.004 21.413 1.00 58.91 113 GLY A CA 1
ATOM 929 C C . GLY A 1 113 ? -22.917 -15.184 20.461 1.00 58.91 113 GLY A C 1
ATOM 930 O O . GLY A 1 113 ? -23.866 -15.781 19.953 1.00 58.91 113 GLY A O 1
ATOM 931 N N . VAL A 1 114 ? -21.644 -15.551 20.268 1.00 52.69 114 VAL A N 1
ATOM 932 C CA . VAL A 1 114 ? -21.165 -16.745 19.549 1.00 52.69 114 VAL A CA 1
ATOM 933 C C . VAL A 1 114 ? -21.599 -18.047 20.232 1.00 52.69 114 VAL A C 1
ATOM 935 O O . VAL A 1 114 ? -21.734 -19.070 19.561 1.00 52.69 114 VAL A O 1
ATOM 938 N N . VAL A 1 115 ? -21.821 -18.026 21.550 1.00 51.69 115 VAL A N 1
ATOM 939 C CA . VAL A 1 115 ? -22.054 -19.242 22.346 1.00 51.69 115 VAL A CA 1
ATOM 940 C C . VAL A 1 115 ? -23.539 -19.624 22.421 1.00 51.69 115 VAL A C 1
ATOM 942 O O . VAL A 1 115 ? -23.839 -20.810 22.512 1.00 51.69 115 VAL A O 1
ATOM 945 N N . ASP A 1 116 ? -24.462 -18.662 22.315 1.00 50.00 116 ASP A N 1
ATOM 946 C CA . ASP A 1 116 ? -25.877 -18.879 22.681 1.00 50.00 116 ASP A CA 1
ATOM 947 C C . ASP A 1 116 ? -26.878 -18.798 21.505 1.00 50.00 116 ASP A C 1
ATOM 949 O O . ASP A 1 116 ? -27.987 -19.323 21.572 1.00 50.00 116 ASP A O 1
ATOM 953 N N . LYS A 1 117 ? -26.511 -18.207 20.357 1.00 49.56 117 LYS A N 1
ATOM 954 C CA . LYS A 1 117 ? -27.421 -18.110 19.195 1.00 49.56 117 LYS A CA 1
ATOM 955 C C . LYS A 1 117 ? -27.171 -19.222 18.174 1.00 49.56 117 LYS A C 1
ATOM 957 O O . LYS A 1 117 ? -26.412 -19.059 17.219 1.00 49.56 117 LYS A O 1
ATOM 962 N N . GLY A 1 118 ? -27.827 -20.354 18.434 1.00 45.06 118 GLY A N 1
ATOM 963 C CA . GLY A 1 118 ? -27.870 -21.611 17.679 1.00 45.06 118 GLY A CA 1
ATOM 964 C C . GLY A 1 118 ? -27.385 -21.619 16.220 1.00 45.06 118 GLY A C 1
ATOM 965 O O . GLY A 1 118 ? -27.880 -20.898 15.359 1.00 45.06 118 GLY A O 1
ATOM 966 N N . GLY A 1 119 ? -26.466 -22.554 15.945 1.00 47.75 119 GLY A N 1
ATOM 967 C CA . GLY A 1 119 ? -26.262 -23.243 14.660 1.00 47.75 119 GLY A CA 1
ATOM 968 C C . GLY A 1 119 ? -25.670 -22.445 13.493 1.00 47.75 119 GLY A C 1
ATOM 969 O O . GLY A 1 119 ? -24.666 -22.861 12.918 1.00 47.75 119 GLY A O 1
ATOM 970 N N . ILE A 1 120 ? -26.269 -21.311 13.135 1.00 48.31 120 ILE A N 1
ATOM 971 C CA . ILE A 1 120 ? -25.971 -20.572 11.896 1.00 48.31 120 ILE A CA 1
ATOM 972 C C . ILE A 1 120 ? -24.720 -19.693 12.059 1.00 48.31 120 ILE A C 1
ATOM 974 O O . ILE A 1 120 ? -23.953 -19.520 11.115 1.00 48.31 120 ILE A O 1
ATOM 978 N N . ASN A 1 121 ? -24.438 -19.227 13.279 1.00 54.81 121 ASN A N 1
ATOM 979 C CA . ASN A 1 121 ? -23.300 -18.350 13.558 1.00 54.81 121 ASN A CA 1
ATOM 980 C C . ASN A 1 121 ? -21.969 -19.102 13.738 1.00 54.81 121 ASN A C 1
ATOM 982 O O . ASN A 1 121 ? -20.920 -18.603 13.346 1.00 54.81 121 ASN A O 1
ATOM 986 N N . LYS A 1 122 ? -21.975 -20.324 14.284 1.00 59.97 122 LYS A N 1
ATOM 987 C CA . LYS A 1 122 ? -20.737 -21.026 14.674 1.00 59.97 122 LYS A CA 1
ATOM 988 C C . LYS A 1 122 ? -19.788 -21.290 13.496 1.00 59.97 122 LYS A C 1
ATOM 990 O O . LYS A 1 122 ? -18.625 -20.914 13.561 1.00 59.97 122 LYS A O 1
ATOM 995 N N . LYS A 1 123 ? -20.295 -21.853 12.389 1.00 60.66 123 LYS A N 1
ATOM 996 C CA . LYS A 1 123 ? -19.483 -22.120 11.181 1.00 60.66 123 LYS A CA 1
ATOM 997 C C . LYS A 1 123 ? -18.901 -20.843 10.572 1.00 60.66 123 LYS A C 1
ATOM 999 O O . LYS A 1 123 ? -17.771 -20.856 10.093 1.00 60.66 123 LYS A O 1
ATOM 1004 N N . PHE A 1 124 ? -19.669 -19.758 10.595 1.00 62.28 124 PHE A N 1
ATOM 1005 C CA . PHE A 1 124 ? -19.225 -18.454 10.116 1.00 62.28 124 PHE A CA 1
ATOM 1006 C C . PHE A 1 124 ? -18.078 -17.904 10.983 1.00 62.28 124 PHE A C 1
ATOM 1008 O O . PHE A 1 124 ? -17.042 -17.495 10.455 1.00 62.28 124 PHE A O 1
ATOM 1015 N N . TRP A 1 125 ? -18.205 -17.984 12.313 1.00 61.62 125 TRP A N 1
ATOM 1016 C CA . TRP A 1 125 ? -17.155 -17.563 13.248 1.00 61.62 125 TRP A CA 1
ATOM 1017 C C . TRP A 1 125 ? -15.902 -18.433 13.175 1.00 61.62 125 TRP A C 1
ATOM 1019 O O . TRP A 1 125 ? -14.797 -17.895 13.216 1.00 61.62 125 TRP A O 1
ATOM 1029 N N . ASP A 1 126 ? -16.050 -19.746 13.005 1.00 66.19 126 ASP A N 1
ATOM 1030 C CA . ASP A 1 126 ? -14.923 -20.668 12.833 1.00 66.19 126 ASP A CA 1
ATOM 1031 C C . ASP A 1 126 ? -14.115 -20.318 11.571 1.00 66.19 126 ASP A C 1
ATOM 1033 O O . ASP A 1 126 ? -12.882 -20.253 11.605 1.00 66.19 126 ASP A O 1
ATOM 1037 N N . GLN A 1 127 ? -14.800 -19.998 10.467 1.00 62.84 127 GLN A N 1
ATOM 1038 C CA . GLN A 1 127 ? -14.160 -19.537 9.231 1.00 62.84 127 GLN A CA 1
ATOM 1039 C C . GLN A 1 127 ? -13.458 -18.185 9.406 1.00 62.84 127 GLN A C 1
ATOM 1041 O O . GLN A 1 127 ? -12.339 -18.004 8.912 1.00 62.84 127 GLN A O 1
ATOM 1046 N N . LEU A 1 128 ? -14.073 -17.245 10.130 1.00 61.84 128 LEU A N 1
ATOM 1047 C CA . LEU A 1 128 ? -13.469 -15.942 10.407 1.00 61.84 128 LEU A CA 1
ATOM 1048 C C . LEU A 1 128 ? -12.206 -16.082 11.266 1.00 61.84 128 LEU A C 1
ATOM 1050 O O . LEU A 1 128 ? -11.152 -15.566 10.895 1.00 61.84 128 LEU A O 1
ATOM 1054 N N . ARG A 1 129 ? -12.284 -16.846 12.362 1.00 62.78 129 ARG A N 1
ATOM 1055 C CA . ARG A 1 129 ? -11.158 -17.146 13.264 1.00 62.78 129 ARG A CA 1
ATOM 1056 C C . ARG A 1 129 ? -10.006 -17.812 12.513 1.00 62.78 129 ARG A C 1
ATOM 1058 O O . ARG A 1 129 ? -8.847 -17.443 12.707 1.00 62.78 129 ARG A O 1
ATOM 1065 N N . PHE A 1 130 ? -10.315 -18.757 11.623 1.00 68.38 130 PHE A N 1
ATOM 1066 C CA . PHE A 1 130 ? -9.318 -19.413 10.780 1.00 68.38 130 PHE A CA 1
ATOM 1067 C C . PHE A 1 130 ? -8.618 -18.413 9.850 1.00 68.38 130 PHE A C 1
ATOM 1069 O O . PHE A 1 130 ? -7.387 -18.386 9.788 1.00 68.38 130 PHE A O 1
ATOM 1076 N N . LYS A 1 131 ? -9.379 -17.535 9.184 1.00 63.09 131 LYS A N 1
ATOM 1077 C CA . LYS A 1 131 ? -8.845 -16.504 8.280 1.00 63.09 131 LYS A CA 1
ATOM 1078 C C . LYS A 1 131 ? -7.999 -15.460 9.019 1.00 63.09 131 LYS A C 1
ATOM 1080 O O . LYS A 1 131 ? -6.911 -15.129 8.549 1.00 63.09 131 LYS A O 1
ATOM 1085 N N . GLU A 1 132 ? -8.452 -14.975 10.176 1.00 59.00 132 GLU A N 1
ATOM 1086 C CA . GLU A 1 132 ? -7.695 -14.054 11.037 1.00 59.00 132 GLU A CA 1
ATOM 1087 C C . GLU A 1 132 ? -6.383 -14.680 11.521 1.00 59.00 132 GLU A C 1
ATOM 1089 O O . GLU A 1 132 ? -5.332 -14.040 11.455 1.00 59.00 132 GLU A O 1
ATOM 1094 N N . SER A 1 133 ? -6.422 -15.945 11.952 1.00 62.97 133 SER A N 1
ATOM 1095 C CA . SER A 1 133 ? -5.234 -16.700 12.364 1.00 62.97 133 SER A CA 1
ATOM 1096 C C . SER A 1 133 ? -4.227 -16.830 11.218 1.00 62.97 133 SER A C 1
ATOM 1098 O O . SER A 1 133 ? -3.041 -16.552 11.399 1.00 62.97 133 SER A O 1
ATOM 1100 N N . LEU A 1 134 ? -4.708 -17.132 10.009 1.00 67.62 134 LEU A N 1
ATOM 1101 C CA . LEU A 1 134 ? -3.902 -17.197 8.787 1.00 67.62 134 LEU A CA 1
ATOM 1102 C C . LEU A 1 134 ? -3.238 -15.858 8.452 1.00 67.62 134 LEU A C 1
ATOM 1104 O O . LEU A 1 134 ? -2.057 -15.822 8.109 1.00 67.62 134 LEU A O 1
ATOM 1108 N N . ILE A 1 135 ? -3.978 -14.752 8.553 1.00 59.19 135 ILE A N 1
ATOM 1109 C CA . ILE A 1 135 ? -3.455 -13.402 8.296 1.00 59.19 135 ILE A CA 1
ATOM 1110 C C . ILE A 1 135 ? -2.428 -13.013 9.364 1.00 59.19 135 ILE A C 1
ATOM 1112 O O . ILE A 1 135 ? -1.368 -12.493 9.025 1.00 59.19 135 ILE A O 1
ATOM 1116 N N . LYS A 1 136 ? -2.696 -13.318 10.638 1.00 61.06 136 LYS A N 1
ATOM 1117 C CA . LYS A 1 136 ? -1.794 -13.055 11.768 1.00 61.06 136 LYS A CA 1
ATOM 1118 C C . LYS A 1 136 ? -0.510 -13.883 11.697 1.00 61.06 136 LYS A C 1
ATOM 1120 O O . LYS A 1 136 ? 0.561 -13.365 12.002 1.00 61.06 136 LYS A O 1
ATOM 1125 N N . GLN A 1 137 ? -0.596 -15.149 11.292 1.00 59.25 137 GLN A N 1
ATOM 1126 C CA . GLN A 1 137 ? 0.579 -15.980 11.032 1.00 59.25 137 GLN A CA 1
ATOM 1127 C C . GLN A 1 137 ? 1.380 -15.429 9.851 1.00 59.25 137 GLN A C 1
ATOM 1129 O O . GLN A 1 137 ? 2.580 -15.222 9.983 1.00 59.25 137 GLN A O 1
ATOM 1134 N N . LYS A 1 138 ? 0.724 -15.097 8.732 1.00 54.28 138 LYS A N 1
ATOM 1135 C CA . LYS A 1 138 ? 1.391 -14.516 7.555 1.00 54.28 138 LYS A CA 1
ATOM 1136 C C . LYS A 1 138 ? 2.067 -13.176 7.853 1.00 54.28 138 LYS A C 1
ATOM 1138 O O . LYS A 1 138 ? 3.175 -12.950 7.372 1.00 54.28 138 LYS A O 1
ATOM 1143 N N . SER A 1 139 ? 1.434 -12.304 8.640 1.00 55.84 139 SER A N 1
ATOM 1144 C CA . SER A 1 139 ? 2.004 -11.003 9.003 1.00 55.84 139 SER A CA 1
ATOM 1145 C C . SER A 1 139 ? 3.178 -11.146 9.970 1.00 55.84 139 SER A C 1
ATOM 1147 O O . SER A 1 139 ? 4.222 -10.544 9.738 1.00 55.84 139 SER A O 1
ATOM 1149 N N . ARG A 1 140 ? 3.063 -11.990 11.007 1.00 54.44 140 ARG A N 1
ATOM 1150 C CA . ARG A 1 140 ? 4.137 -12.207 11.991 1.00 54.44 140 ARG A CA 1
ATOM 1151 C C . ARG A 1 140 ? 5.304 -13.007 11.430 1.00 54.44 140 ARG A C 1
ATOM 1153 O O . ARG A 1 140 ? 6.428 -12.673 11.762 1.00 54.44 140 ARG A O 1
ATOM 1160 N N . SER A 1 141 ? 5.084 -14.005 10.575 1.00 58.25 141 SER A N 1
ATOM 1161 C CA . SER A 1 141 ? 6.189 -14.747 9.951 1.00 58.25 141 SER A CA 1
ATOM 1162 C C . SER A 1 141 ? 7.046 -13.852 9.060 1.00 58.25 141 SER A C 1
ATOM 1164 O O . SER A 1 141 ? 8.263 -13.961 9.120 1.00 58.25 141 SER A O 1
ATOM 1166 N N . LYS A 1 142 ? 6.435 -12.921 8.312 1.00 46.38 142 LYS A N 1
ATOM 1167 C CA . LYS A 1 142 ? 7.180 -11.899 7.561 1.00 46.38 142 LYS A CA 1
ATOM 1168 C C . LYS A 1 142 ? 7.871 -10.894 8.476 1.00 46.38 142 LYS A C 1
ATOM 1170 O O . LYS A 1 142 ? 9.064 -10.661 8.346 1.00 46.38 142 LYS A O 1
ATOM 1175 N N . TRP A 1 143 ? 7.144 -10.340 9.443 1.00 49.59 143 TRP A N 1
ATOM 1176 C CA . TRP A 1 143 ? 7.671 -9.299 10.327 1.00 49.59 143 TRP A CA 1
ATOM 1177 C C . TRP A 1 143 ? 8.795 -9.807 11.249 1.00 49.59 143 TRP A C 1
ATOM 1179 O O . TRP A 1 143 ? 9.759 -9.092 11.493 1.00 49.59 143 TRP A O 1
ATOM 1189 N N . VAL A 1 144 ? 8.730 -11.067 11.697 1.00 50.31 144 VAL A N 1
ATOM 1190 C CA . VAL A 1 144 ? 9.783 -11.725 12.493 1.00 50.31 144 VAL A CA 1
ATOM 1191 C C . VAL A 1 144 ? 11.041 -11.998 11.664 1.00 50.31 144 VAL A C 1
ATOM 1193 O O . VAL A 1 144 ? 12.138 -11.861 12.196 1.00 50.31 144 VAL A O 1
ATOM 1196 N N . SER A 1 145 ? 10.922 -12.342 10.375 1.00 55.53 145 SER A N 1
ATOM 1197 C CA . SER A 1 145 ? 12.099 -12.498 9.506 1.00 55.53 145 SER A CA 1
ATOM 1198 C C . SER A 1 145 ? 12.692 -11.167 9.029 1.00 55.53 145 SER A C 1
ATOM 1200 O O . SER A 1 145 ? 13.877 -11.109 8.708 1.00 55.53 145 SER A O 1
ATOM 1202 N N . GLU A 1 146 ? 11.883 -10.107 8.946 1.00 55.81 146 GLU A N 1
ATOM 1203 C CA . GLU A 1 146 ? 12.229 -8.870 8.223 1.00 55.81 146 GLU A CA 1
ATOM 1204 C C . GLU A 1 146 ? 12.484 -7.656 9.143 1.00 55.81 146 GLU A C 1
ATOM 1206 O O . GLU A 1 146 ? 13.208 -6.741 8.744 1.00 55.81 146 GLU A O 1
ATOM 1211 N N . GLY A 1 147 ? 11.988 -7.682 10.387 1.00 55.88 147 GLY A N 1
ATOM 1212 C CA . GLY A 1 147 ? 12.230 -6.679 11.432 1.00 55.88 147 GLY A CA 1
ATOM 1213 C C . GLY A 1 147 ? 11.390 -5.393 11.331 1.00 55.88 147 GLY A C 1
ATOM 1214 O O . GLY A 1 147 ? 10.799 -5.084 10.302 1.00 55.88 147 GLY A O 1
ATOM 1215 N N . ASP A 1 148 ? 11.374 -4.616 12.425 1.00 51.69 148 ASP A N 1
ATOM 1216 C CA . ASP A 1 148 ? 10.599 -3.365 12.602 1.00 51.69 148 ASP A CA 1
ATOM 1217 C C . ASP A 1 148 ? 11.312 -2.096 12.081 1.00 51.69 148 ASP A C 1
ATOM 1219 O O . ASP A 1 148 ? 10.829 -0.971 12.176 1.00 51.69 148 ASP A O 1
ATOM 1223 N N . SER A 1 149 ? 12.497 -2.244 11.490 1.00 51.03 149 SER A N 1
ATOM 1224 C CA . SER A 1 149 ? 13.150 -1.132 10.795 1.00 51.03 149 SER A CA 1
ATOM 1225 C C . SER A 1 149 ? 12.650 -1.098 9.358 1.00 51.03 149 SER A C 1
ATOM 1227 O O . SER A 1 149 ? 13.187 -1.784 8.487 1.00 51.03 149 SER A O 1
ATOM 1229 N N . ASN A 1 150 ? 11.607 -0.297 9.143 1.00 55.19 150 ASN A N 1
ATOM 1230 C CA . ASN A 1 150 ? 10.840 -0.078 7.912 1.00 55.19 150 ASN A CA 1
ATOM 1231 C C . ASN A 1 150 ? 11.655 0.490 6.716 1.00 55.19 150 ASN A C 1
ATOM 1233 O O . ASN A 1 150 ? 11.206 1.376 5.998 1.00 55.19 150 ASN A O 1
ATOM 1237 N N . THR A 1 151 ? 12.885 0.018 6.500 1.00 61.78 151 THR A N 1
ATOM 1238 C CA . THR A 1 151 ? 13.797 0.472 5.442 1.00 61.78 151 THR A CA 1
ATOM 1239 C C . THR A 1 151 ? 14.502 -0.709 4.775 1.00 61.78 151 THR A C 1
ATOM 1241 O O . THR A 1 151 ? 14.439 -0.859 3.557 1.00 61.78 151 THR A O 1
ATOM 1244 N N . ARG A 1 152 ? 15.153 -1.612 5.522 1.00 57.06 152 ARG A N 1
ATOM 1245 C CA . ARG A 1 152 ? 16.104 -2.559 4.907 1.00 57.06 152 ARG A CA 1
ATOM 1246 C C . ARG A 1 152 ? 15.439 -3.641 4.061 1.00 57.06 152 ARG A C 1
ATOM 1248 O O . ARG A 1 152 ? 15.893 -3.883 2.945 1.00 57.06 152 ARG A O 1
ATOM 1255 N N . PHE A 1 153 ? 14.373 -4.267 4.557 1.00 59.91 153 PHE A N 1
ATOM 1256 C CA . PHE A 1 153 ? 13.633 -5.276 3.793 1.00 59.91 153 PHE A CA 1
ATOM 1257 C C . PHE A 1 153 ? 12.965 -4.673 2.557 1.00 59.91 153 PHE A C 1
ATOM 1259 O O . PHE A 1 153 ? 13.022 -5.237 1.465 1.00 59.91 153 PHE A O 1
ATOM 1266 N N . PHE A 1 154 ? 12.376 -3.495 2.723 1.00 61.38 154 PHE A N 1
ATOM 1267 C CA . PHE A 1 154 ? 11.722 -2.766 1.651 1.00 61.38 154 PHE A CA 1
ATOM 1268 C C . PHE A 1 154 ? 12.713 -2.394 0.542 1.00 61.38 154 PHE A C 1
ATOM 1270 O O . PHE A 1 154 ? 12.519 -2.747 -0.622 1.00 61.38 154 PHE A O 1
ATOM 1277 N N . HIS A 1 155 ? 13.849 -1.792 0.907 1.00 67.88 155 HIS A N 1
ATOM 1278 C CA . HIS A 1 155 ? 14.918 -1.490 -0.041 1.00 67.88 155 HIS A CA 1
ATOM 1279 C C . HIS A 1 155 ? 15.532 -2.760 -0.642 1.00 67.88 155 HIS A C 1
ATOM 1281 O O . HIS A 1 155 ? 15.873 -2.759 -1.822 1.00 67.88 155 HIS A O 1
ATOM 1287 N N . ALA A 1 156 ? 15.655 -3.857 0.112 1.00 68.88 156 ALA A N 1
ATOM 1288 C CA . ALA A 1 156 ? 16.117 -5.139 -0.424 1.00 68.88 156 ALA A CA 1
ATOM 1289 C C . ALA A 1 156 ? 15.126 -5.723 -1.444 1.00 68.88 156 ALA A C 1
ATOM 1291 O O . ALA A 1 156 ? 15.543 -6.190 -2.504 1.00 68.88 156 ALA A O 1
ATOM 1292 N N . SER A 1 157 ? 13.825 -5.625 -1.173 1.00 67.44 157 SER A N 1
ATOM 1293 C CA . SER A 1 157 ? 12.752 -6.051 -2.074 1.00 67.44 157 SER A CA 1
ATOM 1294 C C . SER A 1 157 ? 12.740 -5.231 -3.364 1.00 67.44 157 SER A C 1
ATOM 1296 O O . SER A 1 157 ? 12.677 -5.807 -4.453 1.00 67.44 157 SER A O 1
ATOM 1298 N N . ILE A 1 158 ? 12.898 -3.906 -3.264 1.00 66.38 158 ILE A N 1
ATOM 1299 C CA . ILE A 1 158 ? 13.042 -3.007 -4.421 1.00 66.38 158 ILE A CA 1
ATOM 1300 C C . ILE A 1 158 ? 14.298 -3.349 -5.217 1.00 66.38 158 ILE A C 1
ATOM 1302 O O . ILE A 1 158 ? 14.222 -3.535 -6.427 1.00 66.38 158 ILE A O 1
ATOM 1306 N N . LYS A 1 159 ? 15.456 -3.477 -4.558 1.00 75.94 159 LYS A N 1
ATOM 1307 C CA . LYS A 1 159 ? 16.728 -3.808 -5.220 1.00 75.94 159 LYS A CA 1
ATOM 1308 C C . LYS A 1 159 ? 16.671 -5.171 -5.911 1.00 75.94 159 LYS A C 1
ATOM 1310 O O . LYS A 1 159 ? 17.187 -5.313 -7.015 1.00 75.94 159 LYS A O 1
ATOM 1315 N N . SER A 1 160 ? 16.039 -6.163 -5.287 1.00 75.31 160 SER A N 1
ATOM 1316 C CA . SER A 1 160 ? 15.837 -7.496 -5.865 1.00 75.31 160 SER A CA 1
ATOM 1317 C C . SER A 1 160 ? 14.939 -7.443 -7.102 1.00 75.31 160 SER A C 1
ATOM 1319 O O . SER A 1 160 ? 15.283 -8.006 -8.139 1.00 75.31 160 SER A O 1
ATOM 1321 N N . ARG A 1 161 ? 13.819 -6.711 -7.039 1.00 73.06 161 ARG A N 1
ATOM 1322 C CA . ARG A 1 161 ? 12.946 -6.507 -8.204 1.00 73.06 161 ARG A CA 1
ATOM 1323 C C . ARG A 1 161 ? 13.628 -5.723 -9.320 1.00 73.06 161 ARG A C 1
ATOM 1325 O O . ARG A 1 161 ? 13.593 -6.192 -10.447 1.00 73.06 161 ARG A O 1
ATOM 1332 N N . ARG A 1 162 ? 14.300 -4.604 -9.017 1.00 79.31 162 ARG A N 1
ATOM 1333 C CA . ARG A 1 162 ? 15.084 -3.834 -10.003 1.00 79.31 162 ARG A CA 1
ATOM 1334 C C . ARG A 1 162 ? 16.071 -4.740 -10.735 1.00 79.31 162 ARG A C 1
ATOM 1336 O O . ARG A 1 162 ? 16.129 -4.690 -11.950 1.00 79.31 162 ARG A O 1
ATOM 1343 N N . ARG A 1 163 ? 16.773 -5.618 -10.011 1.00 81.62 163 ARG A N 1
ATOM 1344 C CA . ARG A 1 163 ? 17.721 -6.574 -10.604 1.00 81.62 163 ARG A CA 1
ATOM 1345 C C . ARG A 1 163 ? 17.045 -7.605 -11.512 1.00 81.62 163 ARG A C 1
ATOM 1347 O O . ARG A 1 163 ? 17.593 -7.927 -12.553 1.00 81.62 163 ARG A O 1
ATOM 1354 N N . ARG A 1 164 ? 15.869 -8.114 -11.127 1.00 79.19 164 ARG A N 1
ATOM 1355 C CA . ARG A 1 164 ? 15.100 -9.075 -11.940 1.00 79.19 164 ARG A CA 1
ATOM 1356 C C . ARG A 1 164 ? 14.469 -8.445 -13.181 1.00 79.19 164 ARG A C 1
ATOM 1358 O O . ARG A 1 164 ? 14.392 -9.106 -14.204 1.00 79.19 164 ARG A O 1
ATOM 1365 N N . ASN A 1 165 ? 14.035 -7.192 -13.082 1.00 79.31 165 ASN A N 1
ATOM 1366 C CA . ASN A 1 165 ? 13.364 -6.477 -14.169 1.00 79.31 165 ASN A CA 1
ATOM 1367 C C . ASN A 1 165 ? 14.346 -5.701 -15.062 1.00 79.31 165 ASN A C 1
ATOM 1369 O O . ASN A 1 165 ? 13.927 -5.046 -16.012 1.00 79.31 165 ASN A O 1
ATOM 1373 N N . GLN A 1 166 ? 15.644 -5.724 -14.752 1.00 83.50 166 GLN A N 1
ATOM 1374 C CA . GLN A 1 166 ? 16.649 -5.046 -15.555 1.00 83.50 166 GLN A CA 1
ATOM 1375 C C . GLN A 1 166 ? 16.862 -5.801 -16.870 1.00 83.50 166 GLN A C 1
ATOM 1377 O O . GLN A 1 166 ? 17.334 -6.937 -16.873 1.00 83.50 166 GLN A O 1
ATOM 1382 N N . MET A 1 167 ? 16.579 -5.145 -17.995 1.00 84.38 167 MET A N 1
ATOM 1383 C CA . MET A 1 167 ? 16.947 -5.649 -19.319 1.00 84.38 167 MET A CA 1
ATOM 1384 C C . MET A 1 167 ? 18.424 -5.340 -19.585 1.00 84.38 167 MET A C 1
ATOM 1386 O O . MET A 1 167 ? 18.771 -4.263 -20.060 1.00 84.38 167 MET A O 1
ATOM 1390 N N . VAL A 1 168 ? 19.303 -6.268 -19.194 1.00 87.38 168 VAL A N 1
ATOM 1391 C CA . VAL A 1 168 ? 20.767 -6.135 -19.350 1.00 87.38 168 VAL A CA 1
ATOM 1392 C C . VAL A 1 168 ? 21.231 -6.536 -20.749 1.00 87.38 168 VAL A C 1
ATOM 1394 O O . VAL A 1 168 ? 22.181 -5.961 -21.276 1.00 87.38 168 VAL A O 1
ATOM 1397 N N . MET A 1 169 ? 20.566 -7.528 -21.334 1.00 91.38 169 MET A N 1
ATOM 1398 C CA . MET A 1 169 ? 20.854 -8.051 -22.661 1.00 91.38 169 MET A CA 1
ATOM 1399 C C . MET A 1 169 ? 19.554 -8.480 -23.333 1.00 91.38 169 MET A C 1
ATOM 1401 O O . MET A 1 169 ? 18.639 -8.967 -22.667 1.00 91.38 169 MET A O 1
ATOM 1405 N N . LEU A 1 170 ? 19.488 -8.291 -24.644 1.00 91.38 170 LEU A N 1
ATOM 1406 C CA . LEU A 1 170 ? 18.349 -8.646 -25.481 1.00 91.38 170 LEU A CA 1
ATOM 1407 C C . LEU A 1 170 ? 18.839 -9.603 -26.570 1.00 91.38 170 LEU A C 1
ATOM 1409 O O . LEU A 1 170 ? 19.892 -9.366 -27.153 1.00 91.38 170 LEU A O 1
ATOM 1413 N N . ARG A 1 171 ? 18.108 -10.685 -26.842 1.00 90.75 171 ARG A N 1
ATOM 1414 C CA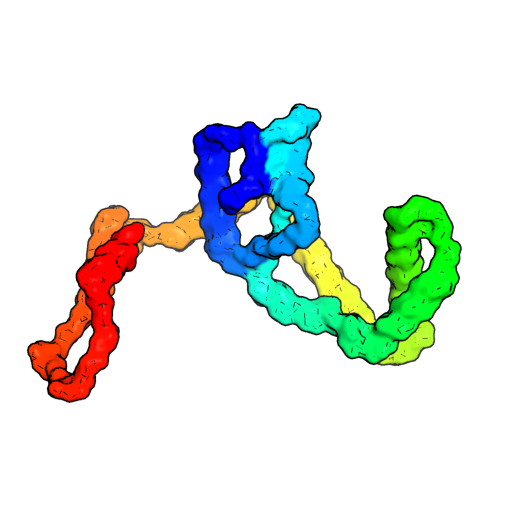 . ARG A 1 171 ? 18.462 -11.613 -27.924 1.00 90.75 171 ARG A CA 1
ATOM 1415 C C . ARG A 1 171 ? 17.683 -11.257 -29.186 1.00 90.75 171 ARG A C 1
ATOM 1417 O O . ARG A 1 171 ? 16.457 -11.210 -29.142 1.00 90.75 171 ARG A O 1
ATOM 1424 N N . ARG A 1 172 ? 18.391 -11.065 -30.298 1.00 87.81 172 ARG A N 1
ATOM 1425 C CA . ARG A 1 172 ? 17.825 -10.859 -31.636 1.00 87.81 172 ARG A CA 1
ATOM 1426 C C . ARG A 1 172 ? 18.329 -11.970 -32.550 1.00 87.81 172 ARG A C 1
ATOM 1428 O O . ARG A 1 172 ? 19.493 -11.970 -32.940 1.00 87.81 172 ARG A O 1
ATOM 1435 N N . GLY A 1 173 ? 17.467 -12.940 -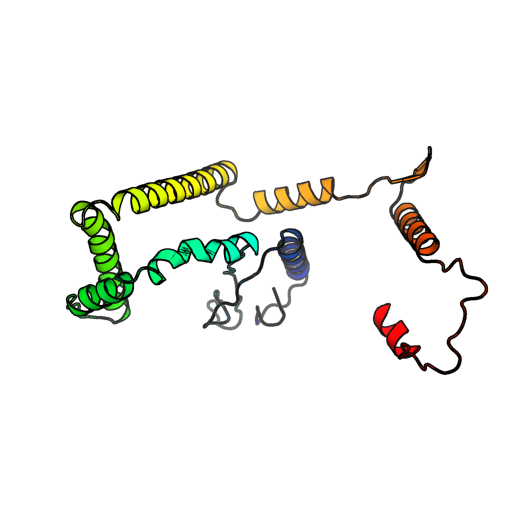32.857 1.00 87.81 173 GLY A N 1
ATOM 1436 C CA . GLY A 1 173 ? 17.883 -14.156 -33.561 1.00 87.81 173 GLY A CA 1
ATOM 1437 C C . GLY A 1 173 ? 18.970 -14.893 -32.771 1.00 87.81 173 GLY A C 1
ATOM 1438 O O . GLY A 1 173 ? 18.733 -15.316 -31.637 1.00 87.81 173 GLY A O 1
ATOM 1439 N N . ASP A 1 174 ? 20.171 -14.988 -33.337 1.00 92.31 174 ASP A N 1
ATOM 1440 C CA . ASP A 1 174 ? 21.334 -15.622 -32.699 1.00 92.31 174 ASP A CA 1
ATOM 1441 C C . ASP A 1 174 ? 22.334 -14.641 -32.077 1.00 92.31 174 ASP A C 1
ATOM 1443 O O . ASP A 1 174 ? 23.314 -15.058 -31.459 1.00 92.31 174 ASP A O 1
ATOM 1447 N N . GLU A 1 175 ? 22.060 -13.339 -32.154 1.00 92.69 175 GLU A N 1
ATOM 1448 C CA . GLU A 1 175 ? 22.915 -12.303 -31.584 1.00 92.69 175 GLU A CA 1
ATOM 1449 C C . GLU A 1 175 ? 22.394 -11.819 -30.228 1.00 92.69 175 GLU A C 1
ATOM 1451 O O . GLU A 1 175 ? 21.193 -11.621 -30.017 1.00 92.69 175 GLU A O 1
ATOM 1456 N N . TRP A 1 176 ? 23.323 -11.579 -29.302 1.00 94.31 176 TRP A N 1
ATOM 1457 C CA . TRP A 1 176 ? 23.040 -10.922 -28.030 1.00 94.31 176 TRP A CA 1
ATOM 1458 C C . TRP A 1 176 ? 23.417 -9.446 -28.107 1.00 94.31 176 TRP A C 1
ATOM 1460 O O . TRP A 1 176 ? 24.583 -9.091 -28.262 1.00 94.31 176 TRP A O 1
ATOM 1470 N N . ILE A 1 177 ? 22.420 -8.587 -27.942 1.00 92.50 177 ILE A N 1
ATOM 1471 C CA . ILE A 1 177 ? 22.562 -7.137 -27.899 1.00 92.50 177 ILE A CA 1
ATOM 1472 C C . ILE A 1 177 ? 22.776 -6.723 -26.447 1.00 92.50 177 ILE A C 1
ATOM 1474 O O . ILE A 1 177 ? 21.999 -7.077 -25.557 1.00 92.50 177 ILE A O 1
ATOM 1478 N N . GLN A 1 178 ? 23.840 -5.962 -26.211 1.00 91.56 178 GLN A N 1
ATOM 1479 C CA . GLN A 1 178 ? 24.218 -5.447 -24.899 1.00 91.56 178 GLN A CA 1
ATOM 1480 C C . GLN A 1 178 ? 24.416 -3.931 -24.954 1.00 91.56 178 GLN A C 1
ATOM 1482 O O . GLN A 1 178 ? 24.721 -3.363 -26.004 1.00 91.56 178 GLN A O 1
ATOM 1487 N N . GLY A 1 179 ? 24.283 -3.285 -23.796 1.00 91.12 179 GLY A N 1
ATOM 1488 C CA . GLY A 1 179 ? 24.415 -1.837 -23.650 1.00 91.12 179 GLY A CA 1
ATOM 1489 C C . GLY A 1 179 ? 23.066 -1.126 -23.709 1.00 91.12 179 GLY A C 1
ATOM 1490 O O . GLY A 1 179 ? 22.220 -1.424 -24.547 1.00 91.12 179 GLY A O 1
ATOM 1491 N N . VAL A 1 180 ? 22.872 -0.172 -22.795 1.00 87.00 180 VAL A N 1
ATOM 1492 C CA . VAL A 1 180 ? 21.585 0.515 -22.595 1.00 87.00 180 VAL A CA 1
ATOM 1493 C C . VAL A 1 180 ? 21.090 1.179 -23.881 1.00 87.00 180 VAL A C 1
ATOM 1495 O O . VAL A 1 180 ? 19.922 1.030 -24.223 1.00 87.00 180 VAL A O 1
ATOM 1498 N N . GLU A 1 181 ? 21.969 1.865 -24.612 1.00 90.44 181 GLU A N 1
ATOM 1499 C CA . GLU A 1 181 ? 21.585 2.566 -25.843 1.00 90.44 181 GLU A CA 1
ATOM 1500 C C . GLU A 1 181 ? 21.251 1.607 -26.990 1.00 90.44 181 GLU A C 1
ATOM 1502 O O . GLU A 1 181 ? 20.249 1.798 -27.672 1.00 90.44 181 GLU A O 1
ATOM 1507 N N . ASN A 1 182 ? 22.004 0.515 -27.139 1.00 90.94 182 ASN A N 1
ATOM 1508 C CA . ASN A 1 182 ? 21.729 -0.489 -28.169 1.00 90.94 182 ASN A CA 1
ATOM 1509 C C . ASN A 1 182 ? 20.408 -1.224 -27.904 1.00 90.94 182 ASN A C 1
ATOM 1511 O O . ASN A 1 182 ? 19.634 -1.448 -28.829 1.00 90.94 182 ASN A O 1
ATOM 1515 N N . ILE A 1 183 ? 20.125 -1.563 -26.640 1.00 92.31 183 ILE A N 1
ATOM 1516 C CA . ILE A 1 183 ? 18.860 -2.199 -26.246 1.00 92.31 183 ILE A CA 1
ATOM 1517 C C . ILE A 1 183 ? 17.686 -1.249 -26.491 1.00 92.31 183 ILE A C 1
ATOM 1519 O O . ILE A 1 183 ? 16.681 -1.667 -27.058 1.00 92.31 183 ILE A O 1
ATOM 1523 N N . LYS A 1 184 ? 17.803 0.030 -26.107 1.00 90.06 184 LYS A N 1
ATOM 1524 C CA . LYS A 1 184 ? 16.764 1.033 -26.394 1.00 90.06 184 LYS A CA 1
ATOM 1525 C C . LYS A 1 184 ? 16.516 1.175 -27.894 1.00 90.06 184 LYS A C 1
ATOM 1527 O O . LYS A 1 184 ? 15.360 1.220 -28.307 1.00 90.06 184 LYS A O 1
ATOM 1532 N N . LEU A 1 185 ? 17.585 1.253 -28.689 1.00 90.62 185 LEU A N 1
ATOM 1533 C CA . LEU A 1 185 ? 17.494 1.390 -30.139 1.00 90.62 185 LEU A CA 1
ATOM 1534 C C . LEU A 1 185 ? 16.820 0.171 -30.771 1.00 90.62 185 LEU A C 1
ATOM 1536 O O . LEU A 1 185 ? 15.915 0.337 -31.580 1.00 90.62 185 LEU A O 1
ATOM 1540 N N . GLU A 1 186 ? 17.205 -1.039 -30.365 1.00 92.31 186 GLU A N 1
ATOM 1541 C CA . GLU A 1 186 ? 16.591 -2.269 -30.867 1.00 92.31 186 GLU A CA 1
ATOM 1542 C C . GLU A 1 186 ? 15.102 -2.340 -30.517 1.00 92.31 186 GLU A C 1
ATOM 1544 O O . GLU A 1 186 ? 14.282 -2.609 -31.388 1.00 92.31 186 GLU A O 1
ATOM 1549 N N . VAL A 1 187 ? 14.732 -2.034 -29.269 1.00 90.19 187 VAL A N 1
ATOM 1550 C CA . VAL A 1 187 ? 13.323 -2.001 -28.850 1.00 90.19 187 VAL A CA 1
ATOM 1551 C C . VAL A 1 187 ? 12.541 -0.976 -29.673 1.00 90.19 187 VAL A C 1
ATOM 1553 O O . VAL A 1 187 ? 11.464 -1.292 -30.176 1.00 90.19 187 VAL A O 1
ATOM 1556 N N . LYS A 1 188 ? 13.087 0.233 -29.861 1.00 90.12 188 LYS A N 1
ATOM 1557 C CA . LYS A 1 188 ? 12.466 1.266 -30.700 1.00 90.12 188 LYS A CA 1
ATOM 1558 C C . LYS A 1 188 ? 12.259 0.766 -32.129 1.00 90.12 188 LYS A C 1
ATOM 1560 O O . LYS A 1 188 ? 11.163 0.910 -32.656 1.00 90.12 188 LYS A O 1
ATOM 1565 N N . ASN A 1 189 ? 13.289 0.185 -32.740 1.00 89.31 189 ASN A N 1
ATOM 1566 C CA . ASN A 1 189 ? 13.232 -0.292 -34.120 1.00 89.31 189 ASN A CA 1
ATOM 1567 C C . ASN A 1 189 ? 12.236 -1.443 -34.277 1.00 89.31 189 ASN A C 1
ATOM 1569 O O . ASN A 1 189 ? 11.442 -1.422 -35.210 1.00 89.31 189 ASN A O 1
ATOM 1573 N N . HIS A 1 190 ? 12.224 -2.397 -33.343 1.00 89.31 190 HIS A N 1
ATOM 1574 C CA . HIS A 1 190 ? 11.276 -3.508 -33.343 1.00 89.31 190 HIS A CA 1
ATOM 1575 C C . HIS A 1 190 ? 9.827 -3.013 -33.389 1.00 89.31 190 HIS A C 1
ATOM 1577 O O . HIS A 1 190 ? 9.040 -3.454 -34.222 1.00 89.31 190 HIS A O 1
ATOM 1583 N N . PHE A 1 191 ? 9.479 -2.054 -32.529 1.00 88.56 191 PHE A N 1
ATOM 1584 C CA . PHE A 1 191 ? 8.134 -1.489 -32.531 1.00 88.56 191 PHE A CA 1
ATOM 1585 C C . PHE A 1 191 ? 7.881 -0.570 -33.728 1.00 88.56 191 PHE A C 1
ATOM 1587 O O . PHE A 1 191 ? 6.795 -0.626 -34.287 1.00 88.56 191 PHE A O 1
ATOM 1594 N N . ALA A 1 192 ? 8.858 0.222 -34.174 1.00 88.00 192 ALA A N 1
ATOM 1595 C CA . ALA A 1 192 ? 8.707 1.048 -35.373 1.00 88.00 192 ALA A CA 1
ATOM 1596 C C . ALA A 1 192 ? 8.379 0.203 -36.614 1.00 88.00 192 ALA A C 1
ATOM 1598 O O . ALA A 1 192 ? 7.511 0.588 -37.392 1.00 88.00 192 ALA A O 1
ATOM 1599 N N . VAL A 1 193 ? 9.020 -0.962 -36.760 1.00 86.81 193 VAL A N 1
ATOM 1600 C CA . VAL A 1 193 ? 8.714 -1.939 -37.816 1.00 86.81 193 VAL A CA 1
ATOM 1601 C C . VAL A 1 193 ? 7.323 -2.548 -37.619 1.00 86.81 193 VAL A C 1
ATOM 1603 O O . VAL A 1 193 ? 6.521 -2.572 -38.541 1.00 86.81 193 VAL A O 1
ATOM 1606 N N . ASN A 1 194 ? 6.981 -2.984 -36.406 1.00 87.19 194 ASN A N 1
ATOM 1607 C CA . ASN A 1 194 ? 5.657 -3.572 -36.156 1.00 87.19 194 ASN A CA 1
ATOM 1608 C C . ASN A 1 194 ? 4.495 -2.581 -36.341 1.00 87.19 194 ASN A C 1
ATOM 1610 O O . ASN A 1 194 ? 3.364 -3.004 -36.567 1.00 87.19 194 ASN A O 1
ATOM 1614 N N . PHE A 1 195 ? 4.753 -1.282 -36.185 1.00 83.31 195 PHE A N 1
ATOM 1615 C CA . PHE A 1 195 ? 3.765 -0.217 -36.351 1.00 83.31 195 PHE A CA 1
ATOM 1616 C C . PHE A 1 195 ? 3.897 0.523 -37.686 1.00 83.31 195 PHE A C 1
ATOM 1618 O O . PHE A 1 195 ? 3.190 1.510 -37.890 1.00 83.31 195 PHE A O 1
ATOM 1625 N N . THR A 1 196 ? 4.780 0.090 -38.592 1.00 80.88 196 THR A N 1
ATOM 1626 C CA . THR A 1 196 ? 4.800 0.656 -39.944 1.00 80.88 196 THR A CA 1
ATOM 1627 C C . THR A 1 196 ? 3.629 0.081 -40.731 1.00 80.88 196 THR A C 1
ATOM 1629 O O . THR A 1 196 ? 3.396 -1.124 -40.737 1.00 80.88 196 THR A O 1
ATOM 1632 N N . GLU A 1 197 ? 2.847 0.957 -41.357 1.00 75.31 197 GLU A N 1
ATOM 1633 C CA . GLU A 1 197 ? 1.712 0.541 -42.175 1.00 75.31 197 GLU A CA 1
ATOM 1634 C C . GLU A 1 197 ? 2.233 -0.012 -43.511 1.00 75.31 197 GLU A C 1
ATOM 1636 O O . GLU A 1 197 ? 2.800 0.726 -44.308 1.00 75.31 197 GLU A O 1
ATOM 1641 N N . GLU A 1 198 ? 2.051 -1.314 -43.756 1.00 71.56 198 GLU A N 1
ATOM 1642 C CA . GLU A 1 198 ? 2.458 -1.989 -45.007 1.00 71.56 198 GLU A CA 1
ATOM 1643 C C . GLU A 1 198 ? 1.516 -1.692 -46.191 1.00 71.56 198 GLU A C 1
ATOM 1645 O O . GLU A 1 198 ? 1.674 -2.237 -47.284 1.00 71.56 198 GLU A O 1
ATOM 1650 N N . TRP A 1 199 ? 0.489 -0.863 -45.987 1.00 76.06 199 TRP A N 1
ATOM 1651 C CA . TRP A 1 199 ? -0.536 -0.617 -46.992 1.00 76.06 199 TRP A CA 1
ATOM 1652 C C . TRP A 1 199 ? -0.200 0.611 -47.844 1.00 76.06 199 TRP A C 1
ATOM 1654 O O . TRP A 1 199 ? -0.693 1.710 -47.596 1.00 76.06 199 TRP A O 1
ATOM 1664 N N . ASP A 1 200 ? 0.604 0.398 -48.892 1.00 67.25 200 ASP A N 1
ATOM 1665 C CA . ASP A 1 200 ? 1.076 1.445 -49.821 1.00 67.25 200 ASP A CA 1
ATOM 1666 C C . ASP A 1 200 ? -0.052 2.292 -50.437 1.00 67.25 200 ASP A C 1
ATOM 1668 O O . ASP A 1 200 ? 0.150 3.448 -50.799 1.00 67.25 200 ASP A O 1
ATOM 1672 N N . ASN A 1 201 ? -1.252 1.719 -50.568 1.00 70.31 201 ASN A N 1
ATOM 1673 C CA . ASN A 1 201 ? -2.441 2.399 -51.073 1.00 70.31 201 ASN A CA 1
ATOM 1674 C C . ASN A 1 201 ? -3.640 2.091 -50.179 1.00 70.31 201 ASN A C 1
ATOM 1676 O O . ASN A 1 201 ? -4.555 1.357 -50.561 1.00 70.31 201 ASN A O 1
ATOM 1680 N N . ARG A 1 202 ? -3.627 2.648 -48.967 1.00 68.88 202 ARG A N 1
ATOM 1681 C CA . ARG A 1 202 ? -4.777 2.602 -48.065 1.00 68.88 202 ARG A CA 1
ATOM 1682 C C . ARG A 1 202 ? -5.990 3.250 -48.755 1.00 68.88 202 ARG A C 1
ATOM 1684 O O . ARG A 1 202 ? -5.935 4.442 -49.063 1.00 68.88 202 ARG A O 1
ATOM 1691 N N . PRO A 1 203 ? -7.086 2.510 -49.013 1.00 70.25 203 PRO A N 1
ATOM 1692 C CA . PRO A 1 203 ? -8.256 3.074 -49.670 1.00 70.25 203 PRO A CA 1
ATOM 1693 C C . PRO A 1 203 ? -8.851 4.172 -48.788 1.00 70.25 203 PRO A C 1
ATOM 1695 O O . PRO A 1 203 ? -9.357 3.921 -47.694 1.00 70.25 203 PRO A O 1
ATOM 1698 N N . PHE A 1 204 ? -8.748 5.409 -49.263 1.00 66.69 204 PHE A N 1
ATOM 1699 C CA . PHE A 1 204 ? -9.272 6.571 -48.567 1.00 66.69 204 PHE A CA 1
ATOM 1700 C C . PHE A 1 204 ? -10.785 6.609 -48.781 1.00 66.69 204 PHE A C 1
ATOM 1702 O O . PHE A 1 204 ? -11.249 6.617 -49.923 1.00 66.69 204 PHE A O 1
ATOM 1709 N N . VAL A 1 205 ? -11.576 6.617 -47.711 1.00 73.94 205 VAL A N 1
ATOM 1710 C CA . VAL A 1 205 ? -13.029 6.779 -47.842 1.00 73.94 205 VAL A CA 1
ATOM 1711 C C . VAL A 1 205 ? -13.274 8.249 -48.175 1.00 73.94 205 VAL A C 1
ATOM 1713 O O . VAL A 1 205 ? -13.241 9.087 -47.281 1.00 73.94 205 VAL A O 1
ATOM 1716 N N . HIS A 1 206 ? -13.441 8.566 -49.462 1.00 59.94 206 HIS A N 1
ATOM 1717 C CA . HIS A 1 206 ? -13.360 9.929 -50.016 1.00 59.94 206 HIS A CA 1
ATOM 1718 C C . HIS A 1 206 ? -14.401 10.943 -49.489 1.00 59.94 206 HIS A C 1
ATOM 1720 O O . HIS A 1 206 ? -14.362 12.094 -49.896 1.00 59.94 206 HIS A O 1
ATOM 1726 N N . ASP A 1 207 ? -15.255 10.573 -48.533 1.00 71.94 207 ASP A N 1
ATOM 1727 C CA . ASP A 1 207 ? -16.306 11.435 -47.978 1.00 71.94 207 ASP A CA 1
ATOM 1728 C C . ASP A 1 207 ? -16.399 11.394 -46.439 1.00 71.94 207 ASP A C 1
ATOM 1730 O O . ASP A 1 207 ? -17.365 11.889 -45.855 1.00 71.94 207 ASP A O 1
ATOM 1734 N N . ILE A 1 208 ? -15.416 10.798 -45.749 1.00 76.50 208 ILE A N 1
ATOM 1735 C CA . ILE A 1 208 ? -15.408 10.729 -44.280 1.00 76.50 208 ILE A CA 1
ATOM 1736 C C . ILE A 1 208 ? -14.207 11.495 -43.742 1.00 76.50 208 ILE A C 1
ATOM 1738 O O . ILE A 1 208 ? -13.066 11.060 -43.863 1.00 76.50 208 ILE A O 1
ATOM 1742 N N . ASN A 1 209 ? -14.486 12.628 -43.103 1.00 77.25 209 ASN A N 1
ATOM 1743 C CA . ASN A 1 209 ? -13.469 13.417 -42.428 1.00 77.25 209 ASN A CA 1
ATOM 1744 C C . ASN A 1 209 ? -13.239 12.840 -41.023 1.00 77.25 209 ASN A C 1
ATOM 1746 O O . ASN A 1 209 ? -14.107 12.949 -40.149 1.00 77.25 209 ASN A O 1
ATOM 1750 N N . PHE A 1 210 ? -12.102 12.181 -40.808 1.00 78.12 210 PHE A N 1
ATOM 1751 C CA . PHE A 1 210 ? -11.739 11.677 -39.487 1.00 78.12 210 PHE A CA 1
ATOM 1752 C C . PHE A 1 210 ? -11.208 12.820 -38.619 1.00 78.12 210 PHE A C 1
ATOM 1754 O O . PHE A 1 210 ? -10.616 13.778 -39.106 1.00 78.12 210 PHE A O 1
ATOM 1761 N N . LYS A 1 211 ? -11.432 12.735 -37.304 1.00 81.12 211 LYS A N 1
ATOM 1762 C CA . LYS A 1 211 ? -10.749 13.629 -36.367 1.00 81.12 211 LYS A CA 1
ATOM 1763 C C . LYS A 1 211 ? -9.290 13.203 -36.295 1.00 81.12 211 LYS A C 1
ATOM 1765 O O . LYS A 1 211 ? -8.986 12.166 -35.712 1.00 81.12 211 LYS A O 1
ATOM 1770 N N . GLU A 1 212 ? -8.428 14.002 -36.896 1.00 80.94 212 GLU A N 1
ATOM 1771 C CA . GLU A 1 212 ? -6.983 13.833 -36.844 1.00 80.94 212 GLU A CA 1
ATOM 1772 C C . GLU A 1 212 ? -6.402 14.702 -35.729 1.00 80.94 212 GLU A C 1
ATOM 1774 O O . GLU A 1 212 ? -6.971 15.730 -35.354 1.00 80.94 212 GLU A O 1
ATOM 1779 N N . LEU A 1 213 ? -5.285 14.254 -35.163 1.00 83.88 213 LEU A N 1
ATOM 1780 C CA . LEU A 1 213 ? -4.524 15.063 -34.221 1.00 83.88 213 LEU A CA 1
ATOM 1781 C C . LEU A 1 213 ? -3.817 16.171 -34.994 1.00 83.88 213 LEU A C 1
ATOM 1783 O O . LEU A 1 213 ? -3.225 15.913 -36.044 1.00 83.88 213 LEU A O 1
ATOM 1787 N N . SER A 1 214 ? -3.860 17.392 -34.466 1.00 86.88 214 SER A N 1
ATOM 1788 C CA . SER A 1 214 ? -3.046 18.472 -35.017 1.00 86.88 214 SER A CA 1
ATOM 1789 C C . SER A 1 214 ? -1.554 18.179 -34.805 1.00 86.88 214 SER A C 1
ATOM 1791 O O . SER A 1 214 ? -1.172 17.390 -33.935 1.00 86.88 214 SER A O 1
ATOM 1793 N N . GLU A 1 215 ? -0.682 18.829 -35.579 1.00 84.06 215 GLU A N 1
ATOM 1794 C CA . GLU A 1 215 ? 0.769 18.741 -35.351 1.00 84.06 215 GLU A CA 1
ATOM 1795 C C . GLU A 1 215 ? 1.151 19.169 -33.923 1.00 84.06 215 GLU A C 1
ATOM 1797 O O . GLU A 1 215 ? 2.060 18.594 -33.322 1.00 84.06 215 GLU A O 1
ATOM 1802 N N . GLU A 1 216 ? 0.414 20.124 -33.352 1.00 86.50 216 GLU A N 1
ATOM 1803 C CA . GLU A 1 216 ? 0.606 20.606 -31.983 1.00 86.50 216 GLU A CA 1
ATOM 1804 C C . GLU A 1 216 ? 0.225 19.544 -30.941 1.00 86.50 216 GLU A C 1
ATOM 1806 O O . GLU A 1 216 ? 0.978 19.324 -29.989 1.00 86.50 216 GLU A O 1
ATOM 1811 N N . ASP A 1 217 ? -0.878 18.818 -31.149 1.00 85.56 217 ASP A N 1
ATOM 1812 C CA . ASP A 1 217 ? -1.269 17.698 -30.282 1.00 85.56 217 ASP A CA 1
ATOM 1813 C C . ASP A 1 217 ? -0.236 16.564 -30.329 1.00 85.56 217 ASP A C 1
ATOM 1815 O O . ASP A 1 217 ? 0.130 16.004 -29.293 1.00 85.56 217 ASP A O 1
ATOM 1819 N N . ASN A 1 218 ? 0.291 16.254 -31.518 1.00 80.56 218 ASN A N 1
ATOM 1820 C CA . ASN A 1 218 ? 1.336 15.242 -31.681 1.00 80.56 218 ASN A CA 1
ATOM 1821 C C . ASN A 1 218 ? 2.628 15.624 -30.944 1.00 80.56 218 ASN A C 1
ATOM 1823 O O . ASN A 1 218 ? 3.271 14.761 -30.344 1.00 80.56 218 ASN A O 1
ATOM 1827 N N . PHE A 1 219 ? 2.998 16.908 -30.944 1.00 81.44 219 PHE A N 1
ATOM 1828 C CA . PHE A 1 219 ? 4.176 17.385 -30.219 1.00 81.44 219 PHE A CA 1
ATOM 1829 C C . PHE A 1 219 ? 4.008 17.259 -28.698 1.00 81.44 219 PHE A C 1
ATOM 1831 O O . PHE A 1 219 ? 4.949 16.871 -28.004 1.00 81.44 219 PHE A O 1
ATOM 1838 N N . LEU A 1 220 ? 2.806 17.528 -28.179 1.00 78.31 220 LEU A N 1
ATOM 1839 C CA . LEU A 1 220 ? 2.497 17.391 -26.752 1.00 78.31 220 LEU A CA 1
ATOM 1840 C C . LEU A 1 220 ? 2.543 15.938 -26.264 1.00 78.31 220 LEU A C 1
ATOM 1842 O O . LEU A 1 220 ? 2.883 15.702 -25.109 1.00 78.31 220 LEU A O 1
ATOM 1846 N N . LEU A 1 221 ? 2.230 14.965 -27.123 1.00 67.12 221 LEU A N 1
ATOM 1847 C CA . LEU A 1 221 ? 2.266 13.537 -26.776 1.00 67.12 221 LEU A CA 1
ATOM 1848 C C . LEU A 1 221 ? 3.688 12.952 -26.707 1.00 67.12 221 LEU A C 1
ATOM 1850 O O . LEU A 1 221 ? 3.866 11.850 -26.187 1.00 67.12 221 LEU A O 1
ATOM 1854 N N . LEU A 1 222 ? 4.689 13.661 -27.239 1.00 62.66 222 LEU A N 1
ATOM 1855 C CA . LEU A 1 222 ? 6.093 13.232 -27.277 1.00 62.66 222 LEU A CA 1
ATOM 1856 C C . LEU A 1 222 ? 6.966 13.862 -26.172 1.00 62.66 222 LEU A C 1
ATOM 1858 O O . LEU A 1 222 ? 8.152 13.528 -26.092 1.00 62.66 222 LEU A O 1
ATOM 1862 N N . GLN A 1 223 ? 6.406 14.753 -25.341 1.00 42.91 223 GLN A N 1
ATOM 1863 C CA . GLN A 1 223 ? 7.049 15.324 -24.143 1.00 42.91 223 GLN A CA 1
ATOM 1864 C C . GLN A 1 223 ? 6.697 14.550 -22.870 1.00 42.91 223 GLN A C 1
ATOM 1866 O O . GLN A 1 223 ? 7.596 14.450 -22.002 1.00 42.91 223 GLN A O 1
#